Protein AF-A0A437NGW7-F1 (afdb_monomer)

pLDDT: mean 73.17, std 16.77, range [29.08, 94.94]

Foldseek 3Di:
DDPDDDPVVVCVVPPQDADDPVLLVLLCVLQPFDPVLQVVQPPVNQVVVVHDPSVVLRVLLSVLLRCLLVVVVLAQDDLQRLLVVLVVLLVVLVVVVCCLPVVCVCPPHPPLPLVVVQVVVVVVVDHGDSVVVSVVVVVVSVVVNVVSVVCNPPARDDDPVNVVVCVVCVPAPLSLLLSLLLQQVSSCSRHVDPLQWDDDPNDIDSSLSNSQSSPQVSCVVVVHDRDDSVNSNVSSVVSVVCVVVVHRSNCVSVDVDPRPVPPPPPPPPPD

Mean predicted aligned error: 14.87 Å

Radius of gyration: 26.63 Å; Cα contacts (8 Å, |Δi|>4): 218; chains: 1; bounding box: 71×59×71 Å

Structure (mmCIF, N/CA/C/O backbone):
data_AF-A0A437NGW7-F1
#
_entry.id   AF-A0A437NGW7-F1
#
loop_
_atom_site.group_PDB
_atom_site.id
_atom_site.type_symbol
_atom_site.label_atom_id
_atom_site.label_alt_id
_atom_site.label_comp_id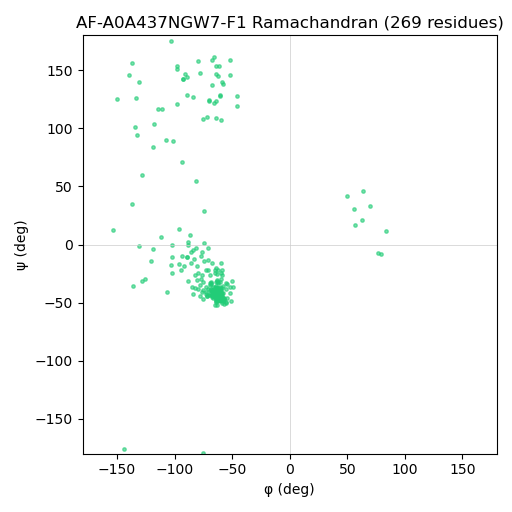
_atom_site.label_asym_id
_atom_site.label_entity_id
_atom_site.label_seq_id
_atom_site.pdbx_PDB_ins_code
_atom_site.Cartn_x
_atom_site.Cartn_y
_atom_site.Cartn_z
_atom_site.occupancy
_atom_site.B_iso_or_equiv
_atom_site.auth_seq_id
_atom_site.auth_comp_id
_atom_site.auth_asym_id
_atom_site.auth_atom_id
_atom_site.pdbx_PDB_model_num
ATOM 1 N N . MET A 1 1 ? 18.225 41.192 -3.889 1.00 33.50 1 MET A N 1
ATOM 2 C CA . MET A 1 1 ? 17.015 40.652 -4.541 1.00 33.50 1 MET A CA 1
ATOM 3 C C . MET A 1 1 ? 16.830 39.250 -4.009 1.00 33.50 1 MET A C 1
ATOM 5 O O . MET A 1 1 ? 17.591 38.366 -4.365 1.00 33.50 1 MET A O 1
ATOM 9 N N . THR A 1 2 ? 15.945 39.100 -3.032 1.00 34.78 2 THR A N 1
ATOM 10 C CA . THR A 1 2 ? 15.606 37.817 -2.421 1.00 34.78 2 THR A CA 1
ATOM 11 C C . THR A 1 2 ? 14.717 37.054 -3.393 1.00 34.78 2 THR A C 1
ATOM 13 O O . THR A 1 2 ? 13.570 37.436 -3.620 1.00 34.78 2 THR A O 1
ATOM 16 N N . GLU A 1 3 ? 15.270 36.013 -4.013 1.00 37.50 3 GLU A N 1
ATOM 17 C CA . GLU A 1 3 ? 14.487 35.024 -4.746 1.00 37.50 3 GLU A CA 1
ATOM 18 C C . GLU A 1 3 ? 13.511 34.381 -3.763 1.00 37.50 3 GLU A C 1
ATOM 20 O O . GLU A 1 3 ? 13.881 33.636 -2.856 1.00 37.50 3 GLU A O 1
ATOM 25 N N . THR A 1 4 ? 12.242 34.741 -3.911 1.00 41.12 4 THR A N 1
ATOM 26 C CA . THR A 1 4 ? 11.140 34.031 -3.285 1.00 41.12 4 THR A CA 1
ATOM 27 C C . THR A 1 4 ? 11.132 32.635 -3.889 1.00 41.12 4 THR A C 1
ATOM 29 O O . THR A 1 4 ? 10.846 32.453 -5.072 1.00 41.12 4 THR A O 1
ATOM 32 N N . ALA A 1 5 ? 11.525 31.649 -3.081 1.00 39.31 5 ALA A N 1
ATOM 33 C CA . ALA A 1 5 ? 11.404 30.243 -3.423 1.00 39.31 5 ALA A CA 1
ATOM 34 C C . ALA A 1 5 ? 10.004 29.992 -4.002 1.00 39.31 5 ALA A C 1
ATOM 36 O O . ALA A 1 5 ? 9.002 30.403 -3.414 1.00 39.31 5 ALA A O 1
ATOM 37 N N . SER A 1 6 ? 9.955 29.364 -5.181 1.00 37.22 6 SER A N 1
ATOM 38 C CA . SER A 1 6 ? 8.713 29.046 -5.885 1.00 37.22 6 SER A CA 1
ATOM 39 C C . SER A 1 6 ? 7.690 28.450 -4.905 1.00 37.22 6 SER A C 1
ATOM 41 O O . SER A 1 6 ? 7.962 27.387 -4.333 1.00 37.22 6 SER A O 1
ATOM 43 N N . PRO A 1 7 ? 6.512 29.076 -4.710 1.00 46.12 7 PRO A N 1
ATOM 44 C CA . PRO A 1 7 ? 5.496 28.579 -3.783 1.00 46.12 7 PRO A CA 1
ATOM 45 C C . PRO A 1 7 ? 5.015 27.165 -4.141 1.00 46.12 7 PRO A C 1
ATOM 47 O O . PRO A 1 7 ? 4.440 26.489 -3.297 1.00 46.12 7 PRO A O 1
ATOM 50 N N . GLY A 1 8 ? 5.285 26.681 -5.361 1.00 39.25 8 GLY A N 1
ATOM 51 C CA . GLY A 1 8 ? 4.991 25.311 -5.784 1.00 39.25 8 GLY A CA 1
ATOM 52 C C . GLY A 1 8 ? 5.959 24.249 -5.248 1.00 39.25 8 GLY A C 1
ATOM 53 O O . GLY A 1 8 ? 5.560 23.097 -5.109 1.00 39.25 8 GLY A O 1
ATOM 54 N N . LEU A 1 9 ? 7.206 24.608 -4.925 1.00 34.09 9 LEU A N 1
ATOM 55 C CA . LEU A 1 9 ? 8.207 23.663 -4.411 1.00 34.09 9 LEU A CA 1
ATOM 56 C C . LEU A 1 9 ? 8.069 23.489 -2.894 1.00 34.09 9 LEU A C 1
ATOM 58 O O . LEU A 1 9 ? 8.160 22.369 -2.408 1.00 34.09 9 LEU A O 1
ATOM 62 N N . SER A 1 10 ? 7.740 24.564 -2.163 1.00 33.94 10 SER A N 1
ATOM 63 C CA . SER A 1 10 ? 7.391 24.458 -0.739 1.00 33.94 10 SER A CA 1
ATOM 64 C C . SER A 1 10 ? 6.068 23.713 -0.536 1.00 33.94 10 SER A C 1
ATOM 66 O O . SER A 1 10 ? 6.025 22.872 0.350 1.00 33.94 10 SER A O 1
ATOM 68 N N . LYS A 1 11 ? 5.045 23.935 -1.384 1.00 35.72 11 LYS A N 1
ATOM 69 C CA . LYS A 1 11 ? 3.786 23.160 -1.358 1.00 35.72 11 LYS A CA 1
ATOM 70 C C . LYS A 1 11 ? 4.021 21.664 -1.570 1.00 35.72 11 LYS A C 1
ATOM 72 O O . LYS A 1 11 ? 3.580 20.848 -0.776 1.00 35.72 11 LYS A O 1
ATOM 77 N N . ARG A 1 12 ? 4.814 21.309 -2.589 1.00 41.31 12 ARG A N 1
ATOM 78 C CA . ARG A 1 12 ? 5.195 19.912 -2.871 1.00 41.31 12 ARG A CA 1
ATOM 79 C C . ARG A 1 12 ? 6.008 19.253 -1.756 1.00 41.31 12 ARG A C 1
ATOM 81 O O . ARG A 1 12 ? 5.996 18.036 -1.654 1.00 41.31 12 ARG A O 1
ATOM 88 N N . LEU A 1 13 ? 6.712 20.038 -0.942 1.00 40.34 13 LEU A N 1
ATOM 89 C CA . LEU A 1 13 ? 7.433 19.546 0.233 1.00 40.34 13 LEU A CA 1
ATOM 90 C C . LEU A 1 13 ? 6.567 19.534 1.509 1.00 40.34 13 LEU A C 1
ATOM 92 O O . LEU A 1 13 ? 7.001 18.968 2.508 1.00 40.34 13 LEU A O 1
ATOM 96 N N . SER A 1 14 ? 5.374 20.149 1.505 1.00 48.69 14 SER A N 1
ATOM 97 C CA . SER A 1 14 ? 4.566 20.395 2.710 1.00 48.69 14 SER A CA 1
ATOM 98 C C . SER A 1 14 ? 3.186 19.745 2.740 1.00 48.69 14 SER A C 1
ATOM 100 O O . SER A 1 14 ? 2.511 19.868 3.760 1.00 48.69 14 SER A O 1
ATOM 102 N N . ASP A 1 15 ? 2.744 19.075 1.678 1.00 57.78 15 ASP A N 1
ATOM 103 C CA . ASP A 1 15 ? 1.391 18.509 1.613 1.00 57.78 15 ASP A CA 1
ATOM 104 C C . ASP A 1 15 ? 1.301 17.159 2.353 1.00 57.78 15 ASP A C 1
ATOM 106 O O . ASP A 1 15 ? 0.887 16.152 1.796 1.00 57.78 15 ASP A O 1
ATOM 110 N N . LEU A 1 16 ? 1.701 17.144 3.630 1.00 70.31 16 LEU A N 1
ATOM 111 C CA . LEU A 1 16 ? 1.430 16.039 4.545 1.00 70.31 16 LEU A CA 1
ATOM 112 C C . LEU A 1 16 ? 0.032 16.216 5.134 1.00 70.31 16 LEU A C 1
ATOM 114 O O . LEU A 1 16 ? -0.280 17.264 5.710 1.00 70.31 16 LEU A O 1
ATOM 118 N N . PHE A 1 17 ? -0.797 15.179 5.035 1.00 84.69 17 PHE A N 1
ATOM 119 C CA . PHE A 1 17 ? -2.070 15.135 5.752 1.00 84.69 17 PHE A CA 1
ATOM 120 C C . PHE A 1 17 ? -1.850 15.273 7.267 1.00 84.69 17 PHE A C 1
ATOM 122 O O . PHE A 1 17 ? -0.943 14.650 7.820 1.00 84.69 17 PHE A O 1
ATOM 129 N N . ARG A 1 18 ? -2.705 16.057 7.937 1.00 89.12 18 ARG A N 1
ATOM 130 C CA . ARG A 1 18 ? -2.688 16.233 9.394 1.00 89.12 18 ARG A CA 1
ATOM 131 C C . ARG A 1 18 ? -4.068 16.052 9.999 1.00 89.12 18 ARG A C 1
ATOM 133 O O . ARG A 1 18 ? -5.049 16.545 9.439 1.00 89.12 18 ARG A O 1
ATOM 140 N N . TYR A 1 19 ? -4.122 15.395 11.154 1.00 89.94 19 TYR A N 1
ATOM 141 C CA . TYR A 1 19 ? -5.342 15.349 11.961 1.00 89.94 19 TYR A CA 1
ATOM 142 C C . TYR A 1 19 ? -5.519 16.667 12.721 1.00 89.94 19 TYR A C 1
ATOM 144 O O . TYR A 1 19 ? -4.545 17.299 13.128 1.00 89.94 19 TYR A O 1
ATOM 152 N N . SER A 1 20 ? -6.768 17.078 12.933 1.00 90.50 20 SER A N 1
ATOM 153 C CA . SER A 1 20 ? -7.078 18.138 13.900 1.00 90.50 20 SER A CA 1
ATOM 154 C C . SER A 1 20 ? -6.797 17.677 15.335 1.00 90.50 20 SER A C 1
ATOM 156 O O . SER A 1 20 ? -6.813 16.479 15.621 1.00 90.50 20 SER A O 1
ATOM 158 N N . ASP A 1 21 ? -6.611 18.619 16.262 1.00 89.38 21 ASP A N 1
ATOM 159 C CA . ASP A 1 21 ? -6.352 18.303 17.676 1.00 89.38 21 ASP A CA 1
ATOM 160 C C . ASP A 1 21 ? -7.471 17.450 18.304 1.00 89.38 21 ASP A C 1
ATOM 162 O O . ASP A 1 21 ? -7.215 16.549 19.108 1.00 89.38 21 ASP A O 1
ATOM 166 N N . GLU A 1 22 ? -8.723 17.685 17.900 1.00 92.38 22 GLU A N 1
ATOM 167 C CA . GLU A 1 22 ? -9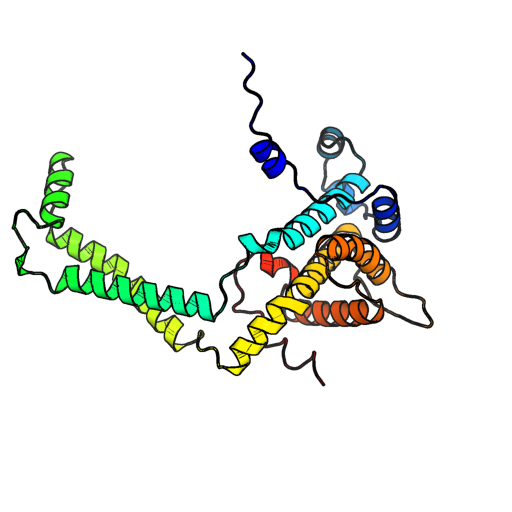.874 16.891 18.337 1.00 92.38 22 GLU A CA 1
ATOM 168 C C . GLU A 1 22 ? -9.830 15.453 17.803 1.00 92.38 22 GLU A C 1
ATOM 170 O O . GLU A 1 22 ? -10.105 14.506 18.543 1.00 92.38 22 GLU A O 1
ATOM 175 N N . GLU A 1 23 ? -9.490 15.271 16.524 1.00 92.12 23 GLU A N 1
ATOM 176 C CA . GLU A 1 23 ? -9.361 13.948 15.904 1.00 92.12 23 GLU A CA 1
ATOM 177 C C . GLU A 1 23 ? -8.189 13.179 16.514 1.00 92.12 23 GLU A C 1
ATOM 179 O O . GLU A 1 23 ? -8.355 12.020 16.897 1.00 92.12 23 GLU A O 1
ATOM 184 N N . ALA A 1 24 ? -7.044 13.841 16.691 1.00 90.62 24 ALA A N 1
ATOM 185 C CA . ALA A 1 24 ? -5.874 13.275 17.346 1.00 90.62 24 ALA A CA 1
ATOM 186 C C . ALA A 1 24 ? -6.203 12.809 18.772 1.00 90.62 24 ALA A C 1
ATOM 188 O O . ALA A 1 24 ? -5.905 11.671 19.135 1.00 90.62 24 ALA A O 1
ATOM 189 N N . SER A 1 25 ? -6.902 13.638 19.551 1.00 91.06 25 SER A N 1
ATOM 190 C CA . SER A 1 25 ? -7.318 13.290 20.914 1.00 91.06 25 SER A CA 1
ATOM 191 C C . SER A 1 25 ? -8.206 12.043 20.946 1.00 91.06 25 SER A C 1
ATOM 193 O O . SER A 1 25 ? -8.001 11.158 21.775 1.00 91.06 25 SER A O 1
ATOM 195 N N . ARG A 1 26 ? -9.171 11.925 20.023 1.00 91.75 26 ARG A N 1
ATOM 196 C CA . ARG A 1 26 ? -10.045 10.742 19.933 1.00 91.75 26 ARG A CA 1
ATOM 197 C C . ARG A 1 26 ? -9.254 9.484 19.578 1.00 91.75 26 ARG A C 1
ATOM 199 O O . ARG A 1 26 ? -9.391 8.474 20.265 1.00 91.75 26 ARG A O 1
ATOM 206 N N . ILE A 1 27 ? -8.379 9.571 18.576 1.00 91.38 27 ILE A N 1
ATOM 207 C CA . ILE A 1 27 ? -7.518 8.462 18.140 1.00 91.38 27 ILE A CA 1
ATOM 208 C C . ILE A 1 27 ? -6.638 7.955 19.291 1.00 91.38 27 ILE A C 1
ATOM 210 O O . ILE A 1 27 ? -6.487 6.748 19.473 1.00 91.38 27 ILE A O 1
ATOM 214 N N . LEU A 1 28 ? -6.071 8.858 20.091 1.00 90.62 28 LEU A N 1
ATOM 215 C CA . LEU A 1 28 ? -5.205 8.490 21.214 1.00 90.62 28 LEU A CA 1
ATOM 216 C C . LEU A 1 28 ? -5.971 7.791 22.344 1.00 90.62 28 LEU A C 1
ATOM 218 O O . LEU A 1 28 ? -5.432 6.877 22.966 1.00 90.62 28 LEU A O 1
ATOM 222 N N . LEU A 1 29 ? -7.245 8.140 22.562 1.00 90.56 29 LEU A N 1
ATOM 223 C CA . LEU A 1 29 ? -8.103 7.437 23.524 1.00 90.56 29 LEU A CA 1
ATOM 224 C C . LEU A 1 29 ? -8.359 5.979 23.120 1.00 90.56 29 LEU A C 1
ATOM 226 O O . LEU A 1 29 ? -8.491 5.117 23.989 1.00 90.56 29 LEU A O 1
ATOM 230 N N . SER A 1 30 ? -8.420 5.687 21.819 1.00 88.50 30 SER A N 1
ATOM 231 C CA . SER A 1 30 ? -8.653 4.333 21.305 1.00 88.50 30 SER A CA 1
ATOM 232 C C . SER A 1 30 ? -7.359 3.552 21.025 1.00 88.50 30 SER A C 1
ATOM 234 O O . SER A 1 30 ? -7.396 2.322 20.980 1.00 88.50 30 SER A O 1
ATOM 236 N N . CYS A 1 31 ? -6.207 4.223 20.903 1.00 88.75 31 CYS A N 1
ATOM 237 C CA . CYS A 1 31 ? -4.914 3.640 20.520 1.00 88.75 31 CYS A CA 1
ATOM 238 C C . CYS A 1 31 ? -3.780 3.994 21.498 1.00 88.75 31 CYS A C 1
ATOM 240 O O . CYS A 1 31 ? -2.766 4.581 21.123 1.00 88.75 31 CYS A O 1
ATOM 242 N N . VAL A 1 32 ? -3.942 3.612 22.766 1.00 88.00 32 VAL A N 1
ATOM 243 C CA . VAL A 1 32 ? -2.939 3.884 23.807 1.00 88.00 32 VAL A CA 1
ATOM 244 C C . VAL A 1 32 ? -1.671 3.033 23.588 1.00 88.00 32 VAL A C 1
ATOM 246 O O . VAL A 1 32 ? -1.775 1.799 23.539 1.00 88.00 32 VAL A O 1
ATOM 249 N N . PRO A 1 33 ? -0.474 3.643 23.473 1.00 85.31 33 PRO A N 1
ATOM 250 C CA . PRO A 1 33 ? 0.771 2.912 23.254 1.00 85.31 33 PRO A CA 1
ATOM 251 C C . PRO A 1 33 ? 1.162 2.049 24.463 1.00 85.31 33 PRO A C 1
ATOM 253 O O . PRO A 1 33 ? 1.091 2.481 25.611 1.00 85.31 33 PRO A O 1
ATOM 256 N N . HIS A 1 34 ? 1.616 0.819 24.208 1.00 86.88 34 HIS A N 1
ATOM 257 C CA . HIS A 1 34 ? 2.189 -0.052 25.244 1.00 86.88 34 HIS A CA 1
ATOM 258 C C . HIS A 1 34 ? 3.653 0.310 25.557 1.00 86.88 34 HIS A C 1
ATOM 260 O O . HIS A 1 34 ? 4.357 0.860 24.711 1.00 86.88 34 HIS A O 1
ATOM 266 N N . ALA A 1 35 ? 4.137 -0.072 26.746 1.00 81.19 35 ALA A N 1
ATOM 267 C CA . ALA A 1 35 ? 5.476 0.272 27.243 1.00 81.19 35 ALA A CA 1
ATOM 268 C C . ALA A 1 35 ? 6.610 -0.046 26.246 1.00 81.19 35 ALA A C 1
ATOM 270 O O . ALA A 1 35 ? 7.392 0.837 25.905 1.00 81.19 35 ALA A O 1
ATOM 271 N N . ASN A 1 36 ? 6.635 -1.254 25.671 1.00 79.50 36 ASN A N 1
ATOM 272 C CA . ASN A 1 36 ? 7.697 -1.645 24.730 1.00 79.50 36 ASN A CA 1
ATOM 273 C C . ASN A 1 36 ? 7.658 -0.867 23.401 1.00 79.50 36 ASN A C 1
ATOM 275 O O . ASN A 1 36 ? 8.603 -0.948 22.619 1.00 79.50 36 ASN A O 1
ATOM 279 N N . TRP A 1 37 ? 6.556 -0.187 23.067 1.00 78.81 37 TRP A N 1
ATOM 280 C CA . TRP A 1 37 ? 6.537 0.721 21.919 1.00 78.81 37 TRP A CA 1
ATOM 281 C C . TRP A 1 37 ? 7.242 2.028 22.257 1.00 78.81 37 TRP A C 1
ATOM 283 O O . TRP A 1 37 ? 8.024 2.502 21.443 1.00 78.81 37 TRP A O 1
ATOM 293 N N . ILE A 1 38 ? 7.021 2.550 23.464 1.00 74.75 38 ILE A N 1
ATOM 294 C CA . ILE A 1 38 ? 7.662 3.768 23.973 1.00 74.75 38 ILE A CA 1
ATOM 295 C C . ILE A 1 38 ? 9.179 3.558 24.057 1.00 74.75 38 ILE A C 1
ATOM 297 O O . ILE A 1 38 ? 9.940 4.375 23.557 1.00 74.75 38 ILE A O 1
ATOM 301 N N . GLU A 1 39 ? 9.621 2.409 24.571 1.00 71.12 39 GLU A N 1
ATOM 302 C CA . GLU A 1 39 ? 11.047 2.069 24.708 1.00 71.12 39 GLU A CA 1
ATOM 303 C C . GLU A 1 39 ? 11.803 1.939 23.372 1.00 71.12 39 GLU A C 1
ATOM 305 O O . GLU A 1 39 ? 13.027 2.037 23.341 1.00 71.12 39 GLU A O 1
ATOM 310 N N . LYS A 1 40 ? 11.102 1.720 22.248 1.00 70.12 40 LYS A N 1
ATOM 311 C CA . LYS A 1 40 ? 11.731 1.622 20.915 1.00 70.12 40 LYS A CA 1
ATOM 312 C C . LYS A 1 40 ? 12.180 2.967 20.354 1.00 70.12 40 LYS A C 1
ATOM 314 O O . LYS A 1 40 ? 12.918 2.976 19.370 1.00 70.12 40 LYS A O 1
ATOM 319 N N . TYR A 1 41 ? 11.720 4.068 20.936 1.00 67.00 41 TYR A N 1
ATOM 320 C CA . TYR A 1 41 ? 12.052 5.416 20.506 1.00 67.00 41 TYR A CA 1
ATOM 321 C C . TYR A 1 41 ? 12.781 6.106 21.665 1.00 67.00 41 TYR A C 1
ATOM 323 O O . TYR A 1 41 ? 12.132 6.455 22.649 1.00 67.00 41 TYR A O 1
ATOM 331 N N . PRO A 1 42 ? 14.119 6.259 21.590 1.00 61.38 42 PRO A N 1
ATOM 332 C CA . PRO A 1 42 ? 14.895 6.936 22.625 1.00 61.38 42 PRO A CA 1
ATOM 333 C C . PRO A 1 42 ? 14.311 8.315 22.931 1.00 61.38 42 PRO A C 1
ATOM 335 O O . PRO A 1 42 ? 13.818 8.992 22.025 1.00 61.38 42 PRO A O 1
ATOM 338 N N . THR A 1 43 ? 14.386 8.736 24.192 1.00 62.06 43 THR A N 1
ATOM 339 C CA . THR A 1 43 ? 13.874 10.030 24.674 1.00 62.06 43 THR A CA 1
ATOM 340 C C . THR A 1 43 ? 14.397 11.191 23.829 1.00 62.06 43 THR A C 1
ATOM 342 O O . THR A 1 43 ? 13.651 12.096 23.485 1.00 62.06 43 THR A O 1
ATOM 345 N N . ASP A 1 44 ? 15.644 11.085 23.390 1.00 60.66 44 ASP A N 1
ATOM 346 C CA . ASP A 1 44 ? 16.367 12.020 22.534 1.00 60.66 44 ASP A CA 1
ATOM 347 C C . ASP A 1 44 ? 15.682 12.204 21.161 1.00 60.66 44 ASP A C 1
ATOM 349 O O . ASP A 1 44 ? 15.544 13.323 20.677 1.00 60.66 44 ASP A O 1
ATOM 353 N N . VAL A 1 45 ? 15.145 11.130 20.567 1.00 61.34 45 VAL A N 1
ATOM 354 C CA . VAL A 1 45 ? 14.372 11.189 19.308 1.00 61.34 45 VAL A CA 1
ATOM 355 C C . VAL A 1 45 ? 12.993 11.814 19.539 1.00 61.34 45 VAL A C 1
ATOM 357 O O . VAL A 1 45 ? 12.478 12.542 18.691 1.00 61.34 45 VAL A O 1
ATOM 360 N N . ILE A 1 46 ? 12.380 11.536 20.690 1.00 60.06 46 ILE A N 1
ATOM 361 C CA . ILE A 1 46 ? 11.076 12.087 21.080 1.00 60.06 46 ILE A CA 1
ATOM 362 C C . ILE A 1 46 ? 11.184 13.605 21.325 1.00 60.06 46 ILE A C 1
ATOM 364 O O . ILE A 1 46 ? 10.325 14.369 20.872 1.00 60.06 46 ILE A O 1
ATOM 368 N N . GLU A 1 47 ? 12.268 14.041 21.969 1.00 62.03 47 GLU A N 1
ATOM 369 C CA . GLU A 1 47 ? 12.588 15.442 22.248 1.00 62.03 47 GLU A CA 1
ATOM 370 C C . GLU A 1 47 ? 12.971 16.218 20.979 1.00 62.03 47 GLU A C 1
ATOM 372 O O . GLU A 1 47 ? 12.439 17.307 20.759 1.00 62.03 47 GLU A O 1
ATOM 377 N N . GLU A 1 48 ? 13.795 15.653 20.085 1.00 60.03 48 GLU A N 1
ATOM 378 C CA . GLU A 1 48 ? 14.115 16.262 18.779 1.00 60.03 48 GLU A CA 1
ATOM 379 C C . GLU A 1 48 ? 12.877 16.425 17.884 1.00 60.03 48 GLU A C 1
ATOM 381 O O . GLU A 1 48 ? 12.762 17.383 17.116 1.00 60.03 48 GLU A O 1
ATOM 386 N N . MET A 1 49 ? 11.914 15.507 17.994 1.00 58.47 49 MET A N 1
ATOM 387 C CA . MET A 1 49 ? 10.636 15.595 17.285 1.00 58.47 49 MET A CA 1
ATOM 388 C C . MET A 1 49 ? 9.623 16.524 17.974 1.00 58.47 49 MET A C 1
ATOM 390 O O . MET A 1 49 ? 8.550 16.756 17.402 1.00 58.47 49 MET A O 1
ATOM 394 N N . GLY A 1 50 ? 9.975 17.086 19.139 1.00 55.62 50 GLY A N 1
ATOM 395 C CA . GLY A 1 50 ? 9.210 18.087 19.880 1.00 55.62 50 GLY A CA 1
ATOM 396 C C . GLY A 1 50 ? 7.922 17.554 20.504 1.00 55.62 50 GLY A C 1
ATOM 397 O O . GLY A 1 50 ? 6.926 18.277 20.517 1.00 55.62 50 GLY A O 1
ATOM 398 N N . GLY A 1 51 ? 7.886 16.292 20.946 1.00 61.91 51 GLY A N 1
ATOM 399 C CA . GLY A 1 51 ? 6.624 15.641 21.301 1.00 61.91 51 GLY A CA 1
ATOM 400 C C . GLY A 1 51 ? 6.665 14.676 22.479 1.00 61.91 51 GLY A C 1
ATOM 401 O O . GLY A 1 51 ? 7.670 14.502 23.151 1.00 61.91 51 GLY A O 1
ATOM 402 N N . THR A 1 52 ? 5.519 14.046 22.722 1.00 71.25 52 THR A N 1
ATOM 403 C CA . THR A 1 52 ? 5.338 12.889 23.609 1.00 71.25 52 THR A CA 1
ATOM 404 C C . THR A 1 52 ? 5.208 11.611 22.769 1.00 71.25 52 THR A C 1
ATOM 406 O O . THR A 1 52 ? 5.129 11.671 21.538 1.00 71.25 52 THR A O 1
ATOM 409 N N . ALA A 1 53 ? 5.131 10.437 23.409 1.00 71.31 53 ALA A N 1
ATOM 410 C CA . ALA A 1 53 ? 4.819 9.172 22.727 1.00 71.31 53 ALA A CA 1
ATOM 411 C C . ALA A 1 53 ? 3.556 9.271 21.838 1.00 71.31 53 ALA A C 1
ATOM 413 O O . ALA A 1 53 ? 3.494 8.668 20.767 1.00 71.31 53 ALA A O 1
ATOM 414 N N . ASP A 1 54 ? 2.592 10.104 22.228 1.00 81.00 54 ASP A N 1
ATOM 415 C CA . ASP A 1 54 ? 1.359 10.355 21.481 1.00 81.00 54 ASP A CA 1
ATOM 416 C C . ASP A 1 54 ? 1.611 11.033 20.125 1.00 81.00 54 ASP A C 1
ATOM 418 O O . ASP A 1 54 ? 0.994 10.681 19.119 1.00 81.00 54 ASP A O 1
ATOM 422 N N . VAL A 1 55 ? 2.579 11.954 20.055 1.00 81.38 55 VAL A N 1
ATOM 423 C CA . VAL A 1 55 ? 2.955 12.634 18.802 1.00 81.38 55 VAL A CA 1
ATOM 424 C C . VAL A 1 55 ? 3.516 11.637 17.792 1.00 81.38 55 VAL A C 1
ATOM 426 O O . VAL A 1 55 ? 3.233 11.733 16.597 1.00 81.38 55 VAL A O 1
ATOM 429 N N . LEU A 1 56 ? 4.275 10.643 18.259 1.00 80.25 56 LEU A N 1
ATOM 430 C CA . LEU A 1 56 ? 4.793 9.579 17.403 1.00 80.25 56 LEU A CA 1
ATOM 431 C C . LEU A 1 56 ? 3.669 8.690 16.847 1.00 80.25 56 LEU A C 1
ATOM 433 O O . LEU A 1 56 ? 3.747 8.268 15.690 1.00 80.25 56 LEU A O 1
ATOM 437 N N . VAL A 1 57 ? 2.616 8.429 17.634 1.00 86.38 57 VAL A N 1
ATOM 438 C CA . VAL A 1 57 ? 1.435 7.681 17.173 1.00 86.38 57 VAL A CA 1
ATOM 439 C C . VAL A 1 57 ? 0.747 8.460 16.058 1.00 86.38 57 VAL A C 1
ATOM 441 O O . VAL A 1 57 ? 0.549 7.919 14.970 1.00 86.38 57 VAL A O 1
ATOM 444 N N . ILE A 1 58 ? 0.445 9.738 16.293 1.00 90.06 58 ILE A N 1
ATOM 445 C CA . ILE A 1 58 ? -0.246 10.578 15.311 1.00 90.06 58 ILE A CA 1
ATOM 446 C C . ILE A 1 58 ? 0.577 10.728 14.031 1.00 90.06 58 ILE A C 1
ATOM 448 O O . ILE A 1 58 ? 0.054 10.447 12.956 1.00 90.06 58 ILE A O 1
ATOM 452 N N . ARG A 1 59 ? 1.880 11.026 14.118 1.00 85.00 59 ARG A N 1
ATOM 453 C CA . ARG A 1 59 ? 2.749 11.127 12.930 1.00 85.00 59 ARG A CA 1
ATOM 454 C C . ARG A 1 59 ? 2.824 9.828 12.132 1.00 85.00 59 ARG A C 1
ATOM 456 O O . ARG A 1 59 ? 2.854 9.860 10.902 1.00 85.00 59 ARG A O 1
ATOM 463 N N . LEU A 1 60 ? 2.855 8.673 12.804 1.00 86.00 60 LEU A N 1
ATOM 464 C CA . LEU A 1 60 ? 2.819 7.383 12.116 1.00 86.00 60 LEU A CA 1
ATOM 465 C C . LEU A 1 60 ? 1.524 7.230 11.309 1.00 86.00 60 LEU A C 1
ATOM 467 O O . LEU A 1 60 ? 1.574 6.767 10.169 1.00 86.00 60 LEU A O 1
ATOM 471 N N . LEU A 1 61 ? 0.384 7.606 11.890 1.00 90.31 61 LEU A N 1
ATOM 472 C CA . LEU A 1 61 ? -0.925 7.516 11.242 1.00 90.31 61 LEU A CA 1
ATOM 473 C C . LEU A 1 61 ? -1.083 8.542 10.117 1.00 90.31 61 LEU A C 1
ATOM 475 O O . LEU A 1 61 ? -1.622 8.197 9.069 1.00 90.31 61 LEU A O 1
ATOM 479 N N . GLU A 1 62 ? -0.568 9.758 10.290 1.00 89.19 62 GLU A N 1
ATOM 480 C CA . GLU A 1 62 ? -0.497 10.787 9.245 1.00 89.19 62 GLU A CA 1
ATOM 481 C C . GLU A 1 62 ? 0.330 10.305 8.055 1.00 89.19 62 GLU A C 1
ATOM 483 O O . GLU A 1 62 ? -0.109 10.419 6.917 1.00 89.19 62 GLU A O 1
ATOM 488 N N . HIS A 1 63 ? 1.469 9.653 8.297 1.00 83.94 63 HIS A N 1
ATOM 489 C CA . HIS A 1 63 ? 2.265 9.060 7.225 1.00 83.94 63 HIS A CA 1
ATOM 490 C C . HIS A 1 63 ? 1.513 7.946 6.467 1.00 83.94 63 HIS A C 1
ATOM 492 O O . HIS A 1 63 ? 1.701 7.775 5.262 1.00 83.94 63 HIS A O 1
ATOM 498 N N . ARG A 1 64 ? 0.646 7.173 7.141 1.00 86.75 64 ARG A N 1
ATOM 499 C CA . ARG A 1 64 ? -0.207 6.177 6.457 1.00 86.75 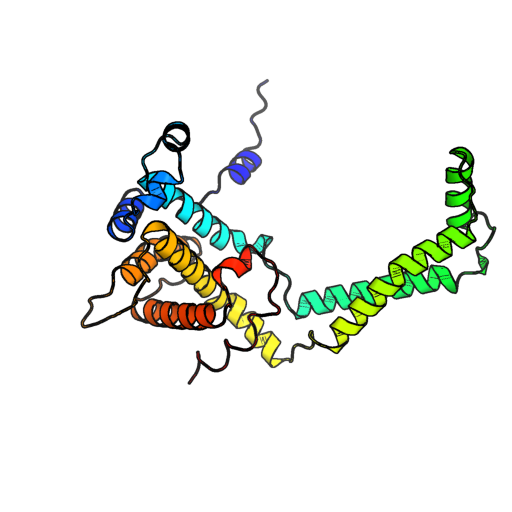64 ARG A CA 1
ATOM 500 C C . ARG A 1 64 ? -1.326 6.841 5.659 1.00 86.75 64 ARG A C 1
ATOM 502 O O . ARG A 1 64 ? -1.604 6.406 4.544 1.00 86.75 64 ARG A O 1
ATOM 509 N N . ALA A 1 65 ? -1.940 7.884 6.215 1.00 88.00 65 ALA A N 1
ATOM 510 C CA . ALA A 1 65 ? -2.955 8.682 5.538 1.00 88.00 65 ALA A CA 1
ATOM 511 C C . ALA A 1 65 ? -2.393 9.332 4.270 1.00 88.00 65 ALA A C 1
ATOM 513 O O . ALA A 1 65 ? -2.984 9.209 3.201 1.00 88.00 65 ALA A O 1
ATOM 514 N N . ASP A 1 66 ? -1.212 9.936 4.376 1.00 84.25 66 ASP A N 1
ATOM 515 C CA . ASP A 1 66 ? -0.490 10.538 3.262 1.00 84.25 66 ASP A CA 1
ATOM 516 C C . ASP A 1 66 ? -0.235 9.524 2.143 1.00 84.25 66 ASP A C 1
ATOM 518 O O . ASP A 1 66 ? -0.580 9.758 0.987 1.00 84.25 66 ASP A O 1
ATOM 522 N N . ARG A 1 67 ? 0.248 8.327 2.495 1.00 78.81 67 ARG A N 1
ATOM 523 C CA . ARG A 1 67 ? 0.452 7.252 1.518 1.00 78.81 67 ARG A CA 1
ATOM 524 C C . ARG A 1 67 ? -0.837 6.837 0.817 1.00 78.81 67 ARG A C 1
ATOM 526 O O . ARG A 1 67 ? -0.804 6.548 -0.372 1.00 78.81 67 ARG A O 1
ATOM 533 N N . PHE A 1 68 ? -1.955 6.773 1.536 1.00 83.00 68 PHE A N 1
ATOM 534 C CA . PHE A 1 68 ? -3.251 6.454 0.942 1.00 83.00 68 PHE A CA 1
ATOM 535 C C . PHE A 1 68 ? -3.720 7.553 -0.022 1.00 83.00 68 PHE A C 1
ATOM 537 O O . PHE A 1 68 ? -4.173 7.240 -1.125 1.00 83.00 68 PHE A O 1
ATOM 544 N N . LEU A 1 69 ? -3.577 8.823 0.365 1.00 81.62 69 LEU A N 1
ATOM 545 C CA . LEU A 1 69 ? -3.981 9.978 -0.441 1.00 81.62 69 LEU A CA 1
ATOM 546 C C . LEU A 1 69 ? -3.108 10.141 -1.693 1.00 81.62 69 LEU A C 1
ATOM 548 O O . LEU A 1 69 ? -3.627 10.406 -2.773 1.00 81.62 69 LEU A O 1
ATOM 552 N N . ASN A 1 70 ? -1.807 9.885 -1.564 1.00 75.62 70 ASN A N 1
ATOM 553 C CA . ASN A 1 70 ? -0.818 9.999 -2.636 1.00 75.62 70 ASN A CA 1
ATOM 554 C C . ASN A 1 70 ? -0.539 8.658 -3.338 1.00 75.62 70 ASN A C 1
ATOM 556 O O . ASN A 1 70 ? 0.417 8.526 -4.105 1.00 75.62 70 ASN A O 1
ATOM 560 N N . ALA A 1 71 ? -1.380 7.642 -3.107 1.00 67.38 71 ALA A N 1
ATOM 561 C CA . ALA A 1 71 ? -1.157 6.293 -3.619 1.00 67.38 71 ALA A CA 1
ATOM 562 C C . ALA A 1 71 ? -1.065 6.243 -5.151 1.00 67.38 71 ALA A C 1
ATOM 564 O O . ALA A 1 71 ? -0.491 5.293 -5.665 1.00 67.38 71 ALA A O 1
ATOM 565 N N . GLU A 1 72 ? -1.612 7.229 -5.881 1.00 59.97 72 GLU A N 1
ATOM 566 C CA . GLU A 1 72 ? -1.612 7.292 -7.354 1.00 59.97 72 GLU A CA 1
ATOM 567 C C . GLU A 1 72 ? -0.232 7.206 -7.993 1.00 59.97 72 GLU A C 1
ATOM 569 O O . GLU A 1 72 ? -0.083 6.508 -8.995 1.00 59.97 72 GLU A O 1
ATOM 574 N N . GLU A 1 73 ? 0.779 7.824 -7.389 1.00 55.12 73 GLU A N 1
ATOM 575 C CA . GLU A 1 73 ? 2.140 7.838 -7.935 1.00 55.12 73 GLU A CA 1
ATOM 576 C C . GLU A 1 73 ? 2.915 6.544 -7.644 1.00 55.12 73 GLU A C 1
ATOM 578 O O . GLU A 1 73 ? 3.892 6.229 -8.319 1.00 55.12 73 GLU A O 1
ATOM 583 N N . THR A 1 74 ? 2.466 5.763 -6.659 1.00 52.88 74 THR A N 1
ATOM 584 C CA . THR A 1 74 ? 3.137 4.542 -6.179 1.00 52.88 74 THR A CA 1
ATOM 585 C C . THR A 1 74 ? 2.351 3.268 -6.495 1.00 52.88 74 THR A C 1
ATOM 587 O O . THR A 1 74 ? 2.748 2.177 -6.073 1.00 52.88 74 THR A O 1
ATOM 590 N N . ARG A 1 75 ? 1.249 3.370 -7.261 1.00 57.81 75 ARG A N 1
ATOM 591 C CA . ARG A 1 75 ? 0.440 2.203 -7.644 1.00 57.81 75 ARG A CA 1
ATOM 592 C C . ARG A 1 75 ? 1.280 1.267 -8.515 1.00 57.81 75 ARG A C 1
ATOM 594 O O . ARG A 1 75 ? 1.750 1.682 -9.574 1.00 57.81 75 ARG A O 1
ATOM 601 N N . PRO A 1 76 ? 1.435 -0.010 -8.135 1.00 54.75 76 PRO A N 1
ATOM 602 C CA . PRO A 1 76 ? 2.051 -0.972 -9.026 1.00 54.75 76 PRO A CA 1
ATOM 603 C C . PRO A 1 76 ? 1.176 -1.158 -10.277 1.00 54.75 76 PRO A C 1
ATOM 605 O O . PRO A 1 76 ? -0.061 -1.090 -10.192 1.00 54.75 76 PRO A O 1
ATOM 608 N N . PRO A 1 77 ? 1.798 -1.412 -11.440 1.00 61.03 77 PRO A N 1
ATOM 609 C CA . PRO A 1 77 ? 1.077 -1.550 -12.696 1.00 61.03 77 PRO A CA 1
ATOM 610 C C . PRO A 1 77 ? 0.049 -2.686 -12.619 1.00 61.03 77 PRO A C 1
ATOM 612 O O . PRO A 1 77 ? 0.310 -3.744 -12.041 1.00 61.03 77 PRO A O 1
ATOM 615 N N . THR A 1 78 ? -1.131 -2.473 -13.202 1.00 65.94 78 THR A N 1
ATOM 616 C CA . THR A 1 78 ? -2.180 -3.491 -13.401 1.00 65.94 78 THR A CA 1
ATOM 617 C C . THR A 1 78 ? -1.630 -4.741 -14.084 1.00 65.94 78 THR A C 1
ATOM 619 O O . THR A 1 78 ? -0.635 -4.658 -14.799 1.00 65.94 78 THR A O 1
ATOM 622 N N . LYS A 1 79 ? -2.288 -5.908 -13.965 1.00 67.25 79 LYS A N 1
ATOM 623 C CA . LYS A 1 79 ? -1.901 -7.079 -14.784 1.00 67.25 79 LYS A CA 1
ATOM 624 C C . LYS A 1 79 ? -1.927 -6.734 -16.281 1.00 67.25 79 LYS A C 1
ATOM 626 O O . LYS A 1 79 ? -1.091 -7.209 -17.044 1.00 67.25 79 LYS A O 1
ATOM 631 N N . VAL A 1 80 ? -2.845 -5.861 -16.698 1.00 67.69 80 VAL A N 1
ATOM 632 C CA . VAL A 1 80 ? -2.935 -5.338 -18.070 1.00 67.69 80 VAL A CA 1
ATOM 633 C C . VAL A 1 80 ? -1.705 -4.503 -18.444 1.00 67.69 80 VAL A C 1
ATOM 635 O O . VAL A 1 80 ? -1.109 -4.726 -19.496 1.00 67.69 80 VAL A O 1
ATOM 638 N N . GLU A 1 81 ? -1.299 -3.565 -17.593 1.00 72.56 81 GLU A N 1
ATOM 639 C CA . GLU A 1 81 ? -0.118 -2.719 -17.792 1.00 72.56 81 GLU A CA 1
ATOM 640 C C . GLU A 1 81 ? 1.160 -3.547 -17.727 1.00 72.56 81 GLU A C 1
ATOM 642 O O . GLU A 1 81 ? 1.990 -3.430 -18.619 1.00 72.56 81 GLU A O 1
ATOM 647 N N . GLN A 1 82 ? 1.285 -4.460 -16.762 1.00 72.88 82 GLN A N 1
ATOM 648 C CA . GLN A 1 82 ? 2.370 -5.437 -16.691 1.00 72.88 82 GLN A CA 1
ATOM 649 C C . GLN A 1 82 ? 2.463 -6.242 -17.988 1.00 72.88 82 GLN A C 1
ATOM 651 O O . GLN A 1 82 ? 3.549 -6.367 -18.547 1.00 72.88 82 GLN A O 1
ATOM 656 N N . ARG A 1 83 ? 1.336 -6.728 -18.531 1.00 77.62 83 ARG A N 1
ATOM 657 C CA . ARG A 1 83 ? 1.315 -7.407 -19.835 1.00 77.62 83 ARG A CA 1
ATOM 658 C C . ARG A 1 83 ? 1.797 -6.488 -20.947 1.00 77.62 83 ARG A C 1
ATOM 660 O O . ARG A 1 83 ? 2.620 -6.912 -21.748 1.00 77.62 83 ARG A O 1
ATOM 667 N N . LYS A 1 84 ? 1.296 -5.252 -21.002 1.00 79.62 84 LYS A N 1
ATOM 668 C CA . LYS A 1 84 ? 1.677 -4.260 -22.014 1.00 79.62 84 LYS A CA 1
ATOM 669 C C . LYS A 1 84 ? 3.178 -3.961 -21.953 1.00 79.62 84 LYS A C 1
ATOM 671 O O . LYS A 1 84 ? 3.828 -3.945 -22.994 1.00 79.62 84 LYS A O 1
ATOM 676 N N . TYR A 1 85 ? 3.734 -3.793 -20.755 1.00 81.94 85 TYR A N 1
ATOM 677 C CA . TYR A 1 85 ? 5.166 -3.594 -20.540 1.00 81.94 85 TYR A CA 1
ATOM 678 C C . TYR A 1 85 ? 5.975 -4.822 -20.949 1.00 81.94 85 TYR A C 1
ATOM 680 O O . TYR A 1 85 ? 6.952 -4.683 -21.676 1.00 81.94 85 TYR A O 1
ATOM 688 N N . LEU A 1 86 ? 5.547 -6.026 -20.566 1.00 83.62 86 LEU A N 1
ATOM 689 C CA . LEU A 1 86 ? 6.201 -7.272 -20.971 1.00 83.62 86 LEU A CA 1
ATOM 690 C C . LEU A 1 86 ? 6.137 -7.489 -22.494 1.00 83.62 86 LEU A C 1
ATOM 692 O O . LEU A 1 86 ? 7.119 -7.914 -23.089 1.00 83.62 86 LEU A O 1
ATOM 696 N N . GLN A 1 87 ? 5.023 -7.156 -23.149 1.00 85.56 87 GLN A N 1
ATOM 697 C CA . GLN A 1 87 ? 4.895 -7.211 -24.611 1.00 85.56 87 GLN A CA 1
ATOM 698 C C . GLN A 1 87 ? 5.813 -6.199 -25.304 1.00 85.56 87 GLN A C 1
ATOM 700 O O . GLN A 1 87 ? 6.456 -6.540 -26.295 1.00 85.56 87 GLN A O 1
ATOM 705 N N . ALA A 1 88 ? 5.905 -4.973 -24.781 1.00 87.69 88 ALA A N 1
ATOM 706 C CA . ALA A 1 88 ? 6.835 -3.969 -25.288 1.00 87.69 88 ALA A CA 1
ATOM 707 C C . ALA A 1 88 ? 8.293 -4.418 -25.104 1.00 87.69 88 ALA A C 1
ATOM 709 O O . ALA A 1 88 ? 9.090 -4.305 -26.032 1.00 87.69 88 ALA A O 1
ATOM 710 N N . LEU A 1 89 ? 8.629 -4.990 -23.944 1.00 86.44 89 LEU A N 1
ATOM 711 C CA . LEU A 1 89 ? 9.949 -5.559 -23.679 1.00 86.44 89 LEU A CA 1
ATOM 712 C C . LEU A 1 89 ? 10.285 -6.690 -24.656 1.00 86.44 89 LEU A C 1
ATOM 714 O O . LEU A 1 89 ? 11.353 -6.643 -25.253 1.00 86.44 89 LEU A O 1
ATOM 718 N N . ASP A 1 90 ? 9.390 -7.659 -24.881 1.00 88.88 90 ASP A N 1
ATOM 719 C CA . ASP A 1 90 ? 9.628 -8.739 -25.856 1.00 88.88 90 ASP A CA 1
ATOM 720 C C . ASP A 1 90 ? 9.815 -8.185 -27.276 1.00 88.88 90 ASP A C 1
ATOM 722 O O . ASP A 1 90 ? 10.721 -8.618 -27.985 1.00 88.88 90 ASP A O 1
ATOM 726 N N . TYR A 1 91 ? 9.022 -7.184 -27.678 1.00 89.88 91 TYR A N 1
ATOM 727 C CA . TYR A 1 91 ? 9.159 -6.517 -28.976 1.00 89.88 91 TYR A CA 1
ATOM 728 C C . TYR A 1 91 ? 10.511 -5.805 -29.135 1.00 89.88 91 TYR A C 1
ATOM 730 O O . TYR A 1 91 ? 11.195 -5.987 -30.146 1.00 89.88 91 TYR A O 1
ATOM 738 N N . HIS A 1 92 ? 10.925 -5.017 -28.140 1.00 88.06 92 HIS A N 1
ATOM 739 C CA . HIS A 1 92 ? 12.201 -4.302 -28.165 1.00 88.06 92 HIS A CA 1
ATOM 740 C C . HIS A 1 92 ? 13.391 -5.259 -28.109 1.00 88.06 92 HIS A C 1
ATOM 742 O O . HIS A 1 92 ? 14.340 -5.090 -28.873 1.00 88.06 92 HIS A O 1
ATOM 748 N N . ILE A 1 93 ? 13.317 -6.291 -27.266 1.00 88.75 93 ILE A N 1
ATOM 749 C CA . ILE A 1 93 ? 14.337 -7.335 -27.178 1.00 88.75 93 ILE A CA 1
ATOM 750 C C . ILE A 1 93 ? 14.449 -8.081 -28.511 1.00 88.75 93 ILE A C 1
ATOM 752 O O . ILE A 1 93 ? 15.553 -8.204 -29.026 1.00 88.75 93 ILE A O 1
ATOM 756 N N . ASN A 1 94 ? 13.337 -8.502 -29.125 1.00 87.38 94 ASN A N 1
ATOM 757 C CA . ASN A 1 94 ? 13.357 -9.126 -30.453 1.00 87.38 94 ASN A CA 1
ATOM 758 C C . ASN A 1 94 ? 13.991 -8.216 -31.507 1.00 87.38 94 ASN A C 1
ATOM 760 O O . ASN A 1 94 ? 14.825 -8.675 -32.283 1.00 87.38 94 ASN A O 1
ATOM 764 N N . SER A 1 95 ? 13.605 -6.939 -31.531 1.00 85.44 95 SER A N 1
ATOM 765 C CA . SER A 1 95 ? 14.139 -5.964 -32.488 1.00 85.44 95 SER A CA 1
ATOM 766 C C . SER A 1 95 ? 15.651 -5.800 -32.320 1.00 85.44 95 SER A C 1
ATOM 768 O O . SER A 1 95 ? 16.395 -5.786 -33.300 1.00 85.44 95 SER A O 1
ATOM 770 N N . LEU A 1 96 ? 16.119 -5.737 -31.070 1.00 84.19 96 LEU A N 1
ATOM 771 C CA . LEU A 1 96 ? 17.535 -5.643 -30.744 1.00 84.19 96 LEU A CA 1
ATOM 772 C C . LEU A 1 96 ? 18.276 -6.933 -31.110 1.00 84.19 96 LEU A C 1
ATOM 774 O O . LEU A 1 96 ? 19.301 -6.862 -31.772 1.00 84.19 96 LEU A O 1
ATOM 778 N N . THR A 1 97 ? 17.746 -8.112 -30.783 1.00 85.19 97 THR A N 1
ATOM 779 C CA . THR A 1 97 ? 18.330 -9.396 -31.200 1.00 85.19 97 THR A CA 1
ATOM 780 C C . THR A 1 97 ? 18.419 -9.505 -32.721 1.00 85.19 97 THR A C 1
ATOM 782 O O . THR A 1 97 ? 19.447 -9.944 -33.225 1.00 85.19 97 THR A O 1
ATOM 785 N N . GLN A 1 98 ? 17.399 -9.077 -33.471 1.00 82.75 98 GLN A N 1
ATOM 786 C CA . GLN A 1 98 ? 17.426 -9.049 -34.939 1.00 82.75 98 GLN A CA 1
ATOM 787 C C . GLN A 1 98 ? 18.487 -8.093 -35.483 1.00 82.75 98 GLN A C 1
ATOM 789 O O . GLN A 1 98 ? 19.221 -8.462 -36.395 1.00 82.75 98 GLN A O 1
ATOM 794 N N . LEU A 1 99 ? 18.630 -6.901 -34.902 1.00 77.44 99 LEU A N 1
ATOM 795 C CA . LEU A 1 99 ? 19.716 -5.986 -35.252 1.00 77.44 99 LEU A CA 1
ATOM 796 C C . LEU A 1 99 ? 21.088 -6.615 -34.957 1.00 77.44 99 LEU A C 1
ATOM 798 O O . LEU A 1 99 ? 21.993 -6.565 -35.781 1.00 77.44 99 LEU A O 1
ATOM 802 N N . LEU A 1 100 ? 21.208 -7.293 -33.817 1.00 76.12 100 LEU A N 1
ATOM 803 C CA . LEU A 1 100 ? 22.422 -7.965 -33.368 1.00 76.12 100 LEU A CA 1
ATOM 804 C C . LEU A 1 100 ? 22.701 -9.297 -34.063 1.00 76.12 100 LEU A C 1
ATOM 806 O O . LEU A 1 100 ? 23.773 -9.837 -33.860 1.00 76.12 100 LEU A O 1
ATOM 810 N N . THR A 1 101 ? 21.809 -9.888 -34.852 1.00 76.31 101 THR A N 1
ATOM 811 C CA . THR A 1 101 ? 22.038 -11.216 -35.476 1.00 76.31 101 THR A CA 1
ATOM 812 C C . THR A 1 101 ? 21.802 -11.214 -36.980 1.00 76.31 101 THR A C 1
ATOM 814 O O . THR A 1 101 ? 22.492 -11.924 -37.701 1.00 76.31 101 THR A O 1
ATOM 817 N N . GLY A 1 102 ? 20.879 -10.382 -37.461 1.00 65.06 102 GLY A N 1
ATOM 818 C CA . GLY A 1 102 ? 20.438 -10.330 -38.853 1.00 65.06 102 GLY A CA 1
ATOM 819 C C . GLY A 1 102 ? 20.996 -9.164 -39.672 1.00 65.06 102 GLY A C 1
ATOM 820 O O . GLY A 1 102 ? 20.979 -9.233 -40.898 1.00 65.06 102 GLY A O 1
ATOM 821 N N . VAL A 1 103 ? 21.520 -8.104 -39.047 1.00 64.38 103 VAL A N 1
ATOM 822 C CA . VAL A 1 103 ? 22.094 -6.948 -39.763 1.00 64.38 103 VAL A CA 1
ATOM 823 C C . VAL A 1 103 ? 23.599 -7.147 -39.935 1.00 64.38 103 VAL A C 1
ATOM 825 O O . VAL A 1 103 ? 24.410 -6.493 -39.296 1.00 64.38 103 VAL A O 1
ATOM 828 N N . THR A 1 104 ? 23.985 -8.084 -40.800 1.00 67.81 104 THR A N 1
ATOM 829 C CA . THR A 1 104 ? 25.402 -8.365 -41.103 1.00 67.81 104 THR A CA 1
ATOM 830 C C . THR A 1 104 ? 25.978 -7.458 -42.191 1.00 67.81 104 THR A C 1
ATOM 832 O O . THR A 1 104 ? 27.188 -7.322 -42.324 1.00 67.81 104 THR A O 1
ATOM 835 N N . HIS A 1 105 ? 25.127 -6.778 -42.966 1.00 69.12 105 HIS A N 1
ATOM 836 C CA . HIS A 1 105 ? 25.559 -5.892 -44.054 1.00 69.12 105 HIS A CA 1
ATOM 837 C C . HIS A 1 105 ? 26.216 -4.586 -43.572 1.00 69.12 105 HIS A C 1
ATOM 839 O O . HIS A 1 105 ? 26.814 -3.873 -44.375 1.00 69.12 105 HIS A O 1
ATOM 845 N N . MET A 1 106 ? 26.096 -4.256 -42.281 1.00 68.25 106 MET A N 1
ATOM 846 C CA . MET A 1 106 ? 26.786 -3.118 -41.666 1.00 68.25 106 MET A CA 1
ATOM 847 C C . MET A 1 106 ? 28.124 -3.518 -41.034 1.00 68.25 106 MET A C 1
ATOM 849 O O . MET A 1 106 ? 28.891 -2.622 -40.675 1.00 68.25 106 MET A O 1
ATOM 853 N N . ASP A 1 107 ? 28.425 -4.814 -40.913 1.00 70.75 107 ASP A N 1
ATOM 854 C CA . ASP A 1 107 ? 29.611 -5.311 -40.211 1.00 70.75 107 ASP A CA 1
ATOM 855 C C . ASP A 1 107 ? 30.894 -4.775 -40.874 1.00 70.75 107 ASP A C 1
ATOM 857 O O . ASP A 1 107 ? 31.081 -4.836 -42.091 1.00 70.75 107 ASP A O 1
ATOM 861 N N . GLY A 1 108 ? 31.779 -4.175 -40.073 1.00 68.56 108 GLY A N 1
ATOM 862 C CA . GLY A 1 108 ? 33.023 -3.563 -40.549 1.00 68.56 108 GLY A CA 1
ATOM 863 C C . GLY A 1 108 ? 32.869 -2.197 -41.235 1.00 68.56 108 GLY A C 1
ATOM 864 O O . GLY A 1 108 ? 33.886 -1.535 -41.488 1.00 68.56 108 GLY A O 1
ATOM 865 N N . SER A 1 109 ? 31.643 -1.724 -41.480 1.00 76.44 109 SER A N 1
ATOM 866 C CA . SER A 1 109 ? 31.369 -0.418 -42.096 1.00 76.44 109 SER A CA 1
ATOM 867 C C . SER A 1 109 ? 31.591 0.759 -41.126 1.00 76.44 109 SER A C 1
ATOM 869 O O . SER A 1 109 ? 32.008 0.589 -39.978 1.00 76.44 109 SER A O 1
ATOM 871 N N . THR A 1 110 ? 31.360 1.993 -41.583 1.00 74.81 110 THR A N 1
ATOM 872 C CA . THR A 1 110 ? 31.325 3.184 -40.710 1.00 74.81 110 THR A CA 1
ATOM 873 C C . THR A 1 110 ? 30.098 3.217 -39.803 1.00 74.81 110 THR A C 1
ATOM 875 O O . THR A 1 110 ? 30.143 3.884 -38.773 1.00 74.81 110 THR A O 1
ATOM 878 N N . ALA A 1 111 ? 29.035 2.498 -40.166 1.00 72.81 111 ALA A N 1
ATOM 879 C CA . ALA A 1 111 ? 27.801 2.398 -39.397 1.00 72.81 111 ALA A CA 1
ATOM 880 C C . ALA A 1 111 ? 27.832 1.267 -38.353 1.00 72.81 111 ALA A C 1
ATOM 882 O O . ALA A 1 111 ? 26.855 1.095 -37.635 1.00 72.81 111 ALA A O 1
ATOM 883 N N . ASP A 1 112 ? 28.932 0.509 -38.257 1.00 77.25 112 ASP A N 1
ATOM 884 C CA . ASP A 1 112 ? 29.090 -0.590 -37.301 1.00 77.25 112 ASP A CA 1
ATOM 885 C C . ASP A 1 112 ? 29.264 -0.061 -35.856 1.00 77.25 112 ASP A C 1
ATOM 887 O O . ASP A 1 112 ? 30.323 0.495 -35.519 1.00 77.25 112 ASP A O 1
ATOM 891 N N . PRO A 1 113 ? 28.269 -0.247 -34.967 1.00 73.50 113 PRO A N 1
ATOM 892 C CA . PRO A 1 113 ? 28.351 0.229 -33.590 1.00 73.50 113 PRO A CA 1
ATOM 893 C C . PRO A 1 113 ? 29.392 -0.543 -32.757 1.00 73.50 113 PRO A C 1
ATOM 895 O O . PRO A 1 113 ? 29.972 0.017 -31.822 1.00 73.50 113 PRO A O 1
ATOM 898 N N . PHE A 1 114 ? 29.703 -1.796 -33.107 1.00 78.25 114 PHE A N 1
ATOM 899 C CA . PHE A 1 114 ? 30.688 -2.624 -32.401 1.00 78.25 114 PHE A CA 1
ATOM 900 C C . PHE A 1 114 ? 32.115 -2.237 -32.760 1.00 78.25 114 PHE A C 1
ATOM 902 O O . PHE A 1 114 ? 33.005 -2.299 -31.912 1.00 78.25 114 PHE A O 1
ATOM 909 N N . LYS A 1 115 ? 32.334 -1.734 -33.978 1.00 76.56 115 LYS A N 1
ATOM 910 C CA . LYS A 1 115 ? 33.612 -1.136 -34.383 1.00 76.56 115 LYS A CA 1
ATOM 911 C C . LYS A 1 115 ? 33.930 0.131 -33.590 1.00 76.56 115 LYS A C 1
ATOM 913 O O . LYS A 1 115 ? 35.089 0.355 -33.236 1.00 76.56 115 LYS A O 1
ATOM 918 N N . PHE A 1 116 ? 32.925 0.959 -33.293 1.00 75.94 116 PHE A N 1
ATOM 919 C CA . PHE A 1 116 ? 33.098 2.121 -32.417 1.00 75.94 116 PHE A CA 1
ATOM 920 C C . PHE A 1 116 ? 33.468 1.695 -30.990 1.00 75.94 116 PHE A C 1
ATOM 922 O O . PHE A 1 116 ? 34.464 2.180 -30.450 1.00 75.94 116 PHE A O 1
ATOM 929 N N . LEU A 1 117 ? 32.721 0.747 -30.413 1.00 75.19 117 LEU A N 1
ATOM 930 C CA . LEU A 1 117 ? 32.984 0.214 -29.072 1.00 75.19 117 LEU A CA 1
ATOM 931 C C . LEU A 1 117 ? 34.378 -0.414 -28.966 1.00 75.19 117 LEU A C 1
ATOM 933 O O . LEU A 1 117 ? 35.114 -0.121 -28.023 1.00 75.19 117 LEU A O 1
ATOM 937 N N . ALA A 1 118 ? 34.779 -1.197 -29.970 1.00 77.56 118 ALA A N 1
ATOM 938 C CA . ALA A 1 118 ? 36.098 -1.811 -30.008 1.00 77.56 118 ALA A CA 1
ATOM 939 C C . ALA A 1 118 ? 37.220 -0.761 -30.077 1.00 77.56 118 ALA A C 1
ATOM 941 O O . ALA A 1 118 ? 38.206 -0.854 -29.352 1.00 77.56 118 ALA A O 1
ATOM 942 N N . ARG A 1 119 ? 37.052 0.301 -30.880 1.00 78.50 119 ARG A N 1
ATOM 943 C CA . ARG A 1 119 ? 38.015 1.416 -30.951 1.00 78.50 119 ARG A CA 1
ATOM 944 C C . ARG A 1 119 ? 38.111 2.203 -29.646 1.00 78.50 119 ARG A C 1
ATOM 946 O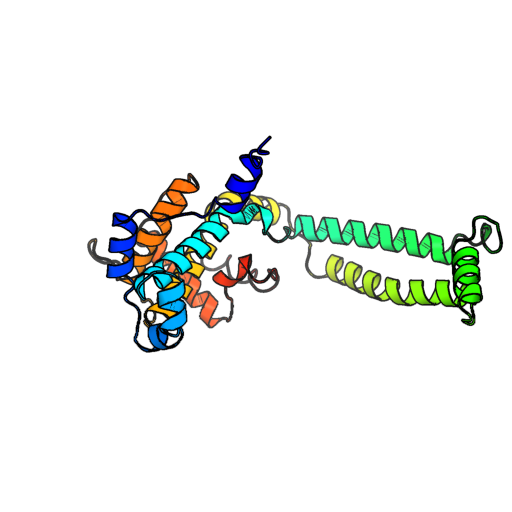 O . ARG A 1 119 ? 39.209 2.600 -29.266 1.00 78.50 119 ARG A O 1
ATOM 953 N N . ALA A 1 120 ? 36.987 2.456 -28.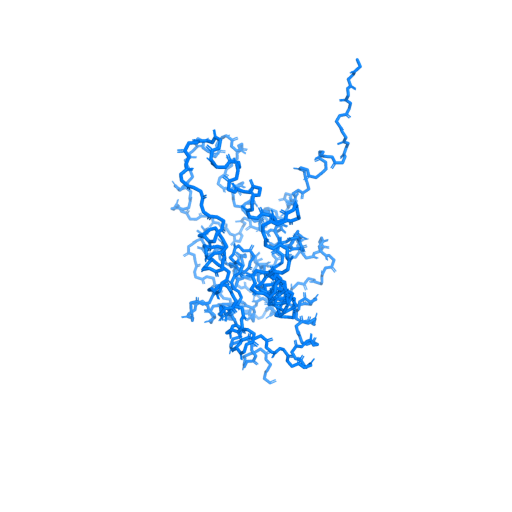977 1.00 79.88 120 ALA A N 1
ATOM 954 C CA . ALA A 1 120 ? 36.966 3.166 -27.700 1.00 79.88 120 ALA A CA 1
ATOM 955 C C . ALA A 1 120 ? 37.702 2.381 -26.600 1.00 79.88 120 ALA A C 1
ATOM 957 O O . ALA A 1 120 ? 38.466 2.967 -25.839 1.00 79.88 120 ALA A O 1
ATOM 958 N N . ARG A 1 121 ? 37.528 1.055 -26.565 1.00 77.19 121 ARG A N 1
ATOM 959 C CA . ARG A 1 121 ? 38.172 0.146 -25.602 1.00 77.19 121 ARG A CA 1
ATOM 960 C C . ARG A 1 121 ? 39.649 -0.100 -25.906 1.00 77.19 121 ARG A C 1
ATOM 962 O O . ARG A 1 121 ? 40.469 -0.036 -24.996 1.00 77.19 121 ARG A O 1
ATOM 969 N N . ALA A 1 122 ? 40.009 -0.229 -27.183 1.00 79.31 122 ALA A N 1
ATOM 970 C CA . ALA A 1 122 ? 41.408 -0.297 -27.605 1.00 79.31 122 ALA A CA 1
ATOM 971 C C . ALA A 1 122 ? 42.198 0.960 -27.190 1.00 79.31 122 ALA A C 1
ATOM 973 O O . ALA A 1 122 ? 43.343 0.860 -26.762 1.00 79.31 122 ALA A O 1
ATOM 974 N N . ARG A 1 123 ? 41.579 2.153 -27.242 1.00 81.69 123 ARG A N 1
ATOM 975 C CA . ARG A 1 123 ? 42.185 3.396 -26.718 1.00 81.69 123 ARG A CA 1
ATOM 976 C C . ARG A 1 123 ? 42.402 3.378 -25.202 1.00 81.69 123 ARG A C 1
ATOM 978 O O . ARG A 1 123 ? 43.260 4.109 -24.724 1.00 81.69 123 ARG A O 1
ATOM 985 N N . ALA A 1 124 ? 41.640 2.572 -24.467 1.00 79.81 124 ALA A N 1
ATOM 986 C CA . ALA A 1 124 ? 41.790 2.370 -23.029 1.00 79.81 124 ALA A CA 1
ATOM 987 C C . ALA A 1 124 ? 42.774 1.232 -22.674 1.00 79.81 124 ALA A C 1
ATOM 989 O O . ALA A 1 124 ? 42.973 0.960 -21.495 1.00 79.81 124 ALA A O 1
ATOM 990 N N . GLY A 1 125 ? 43.403 0.587 -23.668 1.00 77.88 125 GLY A N 1
ATOM 991 C CA . GLY A 1 125 ? 44.379 -0.490 -23.462 1.00 77.88 125 GLY A CA 1
ATOM 992 C C . GLY A 1 125 ? 43.774 -1.884 -23.267 1.00 77.88 125 GLY A C 1
ATOM 993 O O . GLY A 1 125 ? 44.492 -2.800 -22.880 1.00 77.88 125 GLY A O 1
ATOM 994 N N . GLU A 1 126 ? 42.476 -2.059 -23.527 1.00 78.62 126 GLU A N 1
ATOM 995 C CA . GLU A 1 126 ? 41.794 -3.354 -23.425 1.00 78.62 126 GLU A CA 1
ATOM 996 C C . GLU A 1 126 ? 41.793 -4.091 -24.776 1.00 78.62 126 GLU A C 1
ATOM 998 O O . GLU A 1 126 ? 41.607 -3.471 -25.830 1.00 78.62 126 GLU A O 1
ATOM 1003 N N . GLU A 1 127 ? 41.955 -5.422 -24.757 1.00 66.94 127 GLU A N 1
ATOM 1004 C CA . GLU A 1 127 ? 41.720 -6.249 -25.946 1.00 66.94 127 GLU A CA 1
ATOM 1005 C C . GLU A 1 127 ? 40.259 -6.105 -26.387 1.00 66.94 127 GLU A C 1
ATOM 1007 O O . GLU A 1 127 ? 39.320 -6.201 -25.593 1.00 66.94 127 GLU A O 1
ATOM 1012 N N . ALA A 1 128 ? 40.059 -5.800 -27.668 1.00 62.91 128 ALA A N 1
ATOM 1013 C CA . ALA A 1 128 ? 38.768 -5.362 -28.162 1.00 62.91 128 ALA A CA 1
ATOM 1014 C C . ALA A 1 128 ? 38.390 -6.083 -29.456 1.00 62.91 128 ALA A C 1
ATOM 1016 O O . ALA A 1 128 ? 38.825 -5.713 -30.546 1.00 62.91 128 ALA A O 1
ATOM 1017 N N . ASN A 1 129 ? 37.517 -7.081 -29.331 1.00 73.25 129 ASN A N 1
ATOM 1018 C CA . ASN A 1 129 ? 36.924 -7.791 -30.455 1.00 73.25 129 ASN A CA 1
ATOM 1019 C C . ASN A 1 129 ? 35.429 -7.455 -30.559 1.00 73.25 129 ASN A C 1
ATOM 1021 O O . ASN A 1 129 ? 34.647 -7.764 -29.661 1.00 73.25 129 ASN A O 1
ATOM 1025 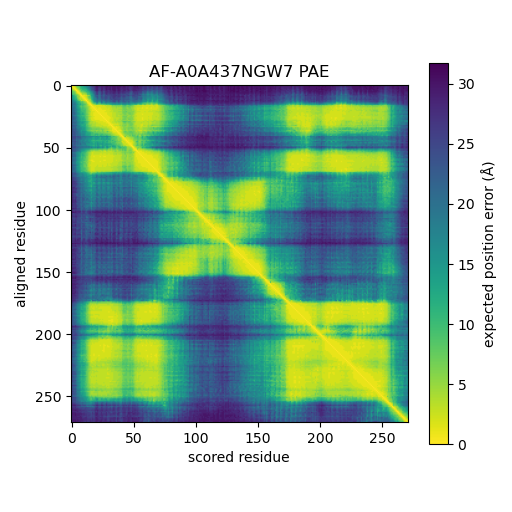N N . GLY A 1 130 ? 35.018 -6.822 -31.663 1.00 68.38 130 GLY A N 1
ATOM 1026 C CA . GLY A 1 130 ? 33.622 -6.428 -31.902 1.00 68.38 130 GLY A CA 1
ATOM 1027 C C . GLY A 1 130 ? 32.631 -7.594 -31.786 1.00 68.38 130 GLY A C 1
ATOM 1028 O O . GLY A 1 130 ? 31.530 -7.415 -31.266 1.00 68.38 130 GLY A O 1
ATOM 1029 N N . TRP A 1 131 ? 33.055 -8.799 -32.182 1.00 75.38 131 TRP A N 1
ATOM 1030 C CA . TRP A 1 131 ? 32.251 -10.018 -32.078 1.00 75.38 131 TRP A CA 1
ATOM 1031 C C . TRP A 1 131 ? 31.996 -10.444 -30.634 1.00 75.38 131 TRP A C 1
ATOM 1033 O O . TRP A 1 131 ? 30.880 -10.822 -30.298 1.00 75.38 131 TRP A O 1
ATOM 1043 N N . GLU A 1 132 ? 32.984 -10.316 -29.753 1.00 76.19 132 GLU A N 1
ATOM 1044 C CA . GLU A 1 132 ? 32.823 -10.665 -28.338 1.00 76.19 132 GLU A CA 1
ATOM 1045 C C . GLU A 1 132 ? 31.873 -9.707 -27.618 1.00 76.19 132 GLU A C 1
ATOM 1047 O O . GLU A 1 132 ? 31.119 -10.127 -26.740 1.00 76.19 132 GLU A O 1
ATOM 1052 N N . TYR A 1 133 ? 31.860 -8.427 -28.005 1.00 76.38 133 TYR A N 1
ATOM 1053 C CA . TYR A 1 133 ? 30.902 -7.454 -27.475 1.00 76.38 133 TYR A CA 1
ATOM 1054 C C . TYR A 1 133 ? 29.475 -7.758 -27.929 1.00 76.38 133 TYR A C 1
ATOM 1056 O O . TYR A 1 133 ? 28.552 -7.724 -27.115 1.00 76.38 133 TYR A O 1
ATOM 1064 N N . ARG A 1 134 ? 29.303 -8.100 -29.209 1.00 77.38 134 ARG A N 1
ATOM 1065 C CA . ARG A 1 134 ? 28.027 -8.546 -29.779 1.00 77.38 134 ARG A CA 1
ATOM 1066 C C . ARG A 1 134 ? 27.500 -9.787 -29.049 1.00 77.38 134 ARG A C 1
ATOM 1068 O O . ARG A 1 134 ? 26.359 -9.782 -28.590 1.00 77.38 134 ARG A O 1
ATOM 1075 N N . ASP A 1 135 ? 28.348 -10.796 -28.857 1.00 80.00 135 ASP A N 1
ATOM 1076 C CA . ASP A 1 135 ? 28.015 -12.024 -28.127 1.00 80.00 135 ASP A CA 1
ATOM 1077 C C . ASP A 1 135 ? 27.685 -11.769 -26.655 1.00 80.00 135 ASP A C 1
ATOM 1079 O O . ASP A 1 135 ? 26.766 -12.380 -26.113 1.00 80.00 135 ASP A O 1
ATOM 1083 N N . ARG A 1 136 ? 28.410 -10.862 -25.991 1.00 80.44 136 ARG A N 1
ATOM 1084 C CA . ARG A 1 136 ? 28.141 -10.495 -24.595 1.00 80.44 136 ARG A CA 1
ATOM 1085 C C . ARG A 1 136 ? 26.768 -9.844 -24.447 1.00 80.44 136 ARG A C 1
ATOM 1087 O O . ARG A 1 136 ? 25.981 -10.283 -23.620 1.00 80.44 136 ARG A O 1
ATOM 1094 N N . ILE A 1 137 ? 26.446 -8.879 -25.307 1.00 80.44 137 ILE A N 1
ATOM 1095 C CA . ILE A 1 137 ? 25.138 -8.212 -25.302 1.00 80.44 137 ILE A CA 1
ATOM 1096 C C . ILE A 1 137 ? 24.014 -9.221 -25.585 1.00 80.44 137 ILE A C 1
ATOM 1098 O O . ILE A 1 137 ? 22.977 -9.191 -24.928 1.00 80.44 137 ILE A O 1
ATOM 1102 N N . LEU A 1 138 ? 24.221 -10.163 -26.512 1.00 82.56 138 LEU A N 1
ATOM 1103 C CA . LEU A 1 138 ? 23.264 -11.248 -26.751 1.00 82.56 138 LEU A CA 1
ATOM 1104 C C . LEU A 1 138 ? 23.094 -12.152 -25.520 1.00 82.56 138 LEU A C 1
ATOM 1106 O O . LEU A 1 138 ? 21.960 -12.462 -25.154 1.00 82.56 138 LEU A O 1
ATOM 1110 N N . LYS A 1 139 ? 24.188 -12.536 -24.851 1.00 83.44 139 LYS A N 1
ATOM 1111 C CA . LYS A 1 139 ? 24.148 -13.326 -23.608 1.00 83.44 139 LYS A CA 1
ATOM 1112 C C . LYS A 1 139 ? 23.401 -12.614 -22.481 1.00 83.44 139 LYS A C 1
ATOM 1114 O O . LYS A 1 139 ? 22.740 -13.294 -21.704 1.00 83.44 139 LYS A O 1
ATOM 1119 N N . ASP A 1 140 ? 23.453 -11.287 -22.424 1.00 82.75 140 ASP A N 1
ATOM 1120 C CA . ASP A 1 140 ? 22.745 -10.497 -21.412 1.00 82.75 140 ASP A CA 1
ATOM 1121 C C . ASP A 1 140 ? 21.244 -10.347 -21.732 1.00 82.75 140 ASP A C 1
ATOM 1123 O O . ASP A 1 140 ? 20.398 -10.353 -20.836 1.00 82.75 140 ASP A O 1
ATOM 1127 N N . ILE A 1 141 ? 20.882 -10.253 -23.016 1.00 84.19 141 ILE A N 1
ATOM 1128 C CA . ILE A 1 141 ? 19.497 -10.020 -23.458 1.00 84.19 141 ILE A CA 1
ATOM 1129 C C . ILE A 1 141 ? 18.661 -11.309 -23.500 1.00 84.19 141 ILE A C 1
ATOM 1131 O O . ILE A 1 141 ? 17.469 -11.286 -23.181 1.00 84.19 141 ILE A O 1
ATOM 1135 N N . LEU A 1 142 ? 19.247 -12.443 -23.893 1.00 83.44 142 LEU A N 1
ATOM 1136 C CA . LEU A 1 142 ? 18.514 -13.706 -24.058 1.00 83.44 142 LEU A CA 1
ATOM 1137 C C . LEU A 1 142 ? 17.832 -14.206 -22.764 1.00 83.44 142 LEU A C 1
ATOM 1139 O O . LEU A 1 142 ? 16.669 -14.616 -22.836 1.00 83.44 142 LEU A O 1
ATOM 1143 N N . PRO A 1 143 ? 18.460 -14.139 -21.571 1.00 85.94 143 PRO A N 1
ATOM 1144 C CA . PRO A 1 143 ? 17.795 -14.472 -20.311 1.00 85.94 143 PRO A CA 1
ATOM 1145 C C . PRO A 1 143 ? 16.577 -13.587 -20.025 1.00 85.94 143 PRO A C 1
ATOM 1147 O O . PRO A 1 143 ? 15.542 -14.091 -19.586 1.00 85.94 143 PRO A O 1
ATOM 1150 N N . LEU A 1 144 ? 16.663 -12.285 -20.329 1.00 82.06 144 LEU A N 1
ATOM 1151 C CA . LEU A 1 144 ? 15.535 -11.359 -20.189 1.00 82.06 144 LEU A CA 1
ATOM 1152 C C . LEU A 1 144 ? 14.393 -11.743 -21.134 1.00 82.06 144 LEU A C 1
ATOM 1154 O O . LEU A 1 144 ? 13.235 -11.764 -20.725 1.00 82.06 144 LEU A O 1
ATOM 1158 N N . GLN A 1 145 ? 14.711 -12.121 -22.373 1.00 85.81 145 GLN A N 1
ATOM 1159 C CA . GLN A 1 145 ? 13.726 -12.589 -23.346 1.00 85.81 145 GLN A CA 1
ATOM 1160 C C . GLN A 1 145 ? 12.990 -13.848 -22.873 1.00 85.81 145 GLN A C 1
ATOM 1162 O O . GLN A 1 145 ? 11.762 -13.925 -22.953 1.00 85.81 145 GLN A O 1
ATOM 1167 N N . LEU A 1 146 ? 13.737 -14.833 -22.367 1.00 84.88 146 LEU A N 1
ATOM 1168 C CA . LEU A 1 146 ? 13.184 -16.075 -21.828 1.00 84.88 146 LEU A CA 1
ATOM 1169 C C . LEU A 1 146 ? 12.251 -15.794 -20.650 1.00 84.88 146 LEU A C 1
ATOM 1171 O O . LEU A 1 146 ? 11.125 -16.293 -20.631 1.00 84.88 146 LEU A O 1
ATOM 1175 N N . PHE A 1 147 ? 12.683 -14.950 -19.711 1.00 83.06 147 PHE A N 1
ATOM 1176 C CA . PHE A 1 147 ? 11.868 -14.532 -18.575 1.00 83.06 147 PHE A CA 1
ATOM 1177 C C . PHE A 1 147 ? 10.569 -13.843 -19.016 1.00 83.06 147 PHE A C 1
ATOM 1179 O O . PHE A 1 147 ? 9.483 -14.228 -18.575 1.00 83.06 147 PHE A O 1
ATOM 1186 N N . VAL A 1 148 ? 10.660 -12.857 -19.914 1.00 83.25 148 VAL A N 1
ATOM 1187 C CA . VAL A 1 148 ? 9.502 -12.095 -20.405 1.00 83.25 148 VAL A CA 1
ATOM 1188 C C . VAL A 1 148 ? 8.491 -13.018 -21.087 1.00 83.25 148 VAL A C 1
ATOM 1190 O O . VAL A 1 148 ? 7.301 -12.979 -20.763 1.00 83.25 148 VAL A O 1
ATOM 1193 N N . ARG A 1 149 ? 8.948 -13.897 -21.987 1.00 84.94 149 ARG A N 1
ATOM 1194 C CA . ARG A 1 149 ? 8.081 -14.853 -22.693 1.00 84.94 149 ARG A CA 1
ATOM 1195 C C . ARG A 1 149 ? 7.438 -15.857 -21.749 1.00 84.94 149 ARG A C 1
ATOM 1197 O O . ARG A 1 149 ? 6.239 -16.109 -21.862 1.00 84.94 149 ARG A O 1
ATOM 1204 N N . TRP A 1 150 ? 8.207 -16.385 -20.800 1.00 79.75 150 TRP A N 1
ATOM 1205 C CA . TRP A 1 150 ? 7.693 -17.289 -19.778 1.00 79.75 150 TRP A CA 1
ATOM 1206 C C . TRP A 1 150 ? 6.586 -16.624 -18.948 1.00 79.75 150 TRP A C 1
ATOM 1208 O O . TRP A 1 150 ? 5.504 -17.200 -18.806 1.00 79.75 150 TRP A O 1
ATOM 1218 N N . ARG A 1 151 ? 6.785 -15.382 -18.481 1.00 75.69 151 ARG A N 1
ATOM 1219 C CA . ARG A 1 151 ? 5.756 -14.627 -17.737 1.00 75.69 151 ARG A CA 1
ATOM 1220 C C . ARG A 1 151 ? 4.517 -14.336 -18.583 1.00 75.69 151 ARG A C 1
ATOM 1222 O O . ARG A 1 151 ? 3.403 -14.556 -18.114 1.00 75.69 151 ARG A O 1
ATOM 1229 N N . LEU A 1 152 ? 4.682 -13.919 -19.842 1.00 76.62 152 LEU A N 1
ATOM 1230 C CA . LEU A 1 152 ? 3.562 -13.675 -20.767 1.00 76.62 152 LEU A CA 1
ATOM 1231 C C . LEU A 1 152 ? 2.682 -14.919 -21.002 1.00 76.62 152 LEU A C 1
ATOM 1233 O O . LEU A 1 152 ? 1.494 -14.773 -21.324 1.00 76.62 152 LEU A O 1
ATOM 1237 N N . GLN A 1 153 ? 3.251 -16.119 -20.846 1.00 76.31 153 GLN A N 1
ATOM 1238 C CA . GLN A 1 153 ? 2.564 -17.402 -21.002 1.00 76.31 153 GLN A CA 1
ATOM 1239 C C . GLN A 1 153 ? 1.905 -17.917 -19.716 1.00 76.31 153 GLN A C 1
ATOM 1241 O O . GLN A 1 153 ? 0.878 -18.585 -19.819 1.00 76.31 153 GLN A O 1
ATOM 1246 N N . THR A 1 154 ? 2.453 -17.617 -18.535 1.00 63.16 154 THR A N 1
ATOM 1247 C CA . THR A 1 154 ? 2.072 -18.300 -17.284 1.00 63.16 154 THR A CA 1
ATOM 1248 C C . THR A 1 154 ? 1.138 -17.522 -16.359 1.00 63.16 154 THR A C 1
ATOM 1250 O O . THR A 1 154 ? 0.439 -18.170 -15.589 1.00 63.16 154 THR A O 1
ATOM 1253 N N . ASP A 1 155 ? 1.084 -16.182 -16.400 1.00 57.88 155 ASP A N 1
ATOM 1254 C CA . ASP A 1 155 ? 0.503 -15.460 -15.245 1.00 57.88 155 ASP A CA 1
ATOM 1255 C C . ASP A 1 155 ? -0.108 -14.075 -15.545 1.00 57.88 155 ASP A C 1
ATOM 1257 O O . ASP A 1 155 ? -0.382 -13.290 -14.640 1.00 57.88 155 ASP A O 1
ATOM 1261 N N . VAL A 1 156 ? -0.303 -13.728 -16.826 1.00 57.78 156 VAL A N 1
ATOM 1262 C CA . VAL A 1 156 ? -0.702 -12.359 -17.219 1.00 57.78 156 VAL A CA 1
ATOM 1263 C C . VAL A 1 156 ? -1.791 -12.316 -18.299 1.00 57.78 156 VAL A C 1
ATOM 1265 O O . VAL A 1 156 ? -1.764 -11.454 -19.177 1.00 57.78 156 VAL A O 1
ATOM 1268 N N . ARG A 1 157 ? -2.743 -13.256 -18.315 1.00 56.91 157 ARG A N 1
ATOM 1269 C CA . ARG A 1 157 ? -3.916 -13.188 -19.212 1.00 56.91 157 ARG A CA 1
ATOM 1270 C C . ARG A 1 157 ? -5.149 -12.712 -18.437 1.00 56.91 157 ARG A C 1
ATOM 1272 O O . ARG A 1 157 ? -5.864 -13.566 -17.934 1.00 56.91 157 ARG A O 1
ATOM 1279 N N . PRO A 1 158 ? -5.402 -11.395 -18.343 1.00 51.16 158 PRO A N 1
ATOM 1280 C CA . PRO A 1 158 ? -6.665 -10.914 -17.809 1.00 51.16 158 PRO A CA 1
ATOM 1281 C C . PRO A 1 158 ? -7.784 -11.217 -18.813 1.00 51.16 158 PRO A C 1
ATOM 1283 O O . PRO A 1 158 ? -7.703 -10.842 -19.988 1.00 51.16 158 PRO A O 1
ATOM 1286 N N . THR A 1 159 ? -8.810 -11.915 -18.352 1.00 55.66 159 THR A N 1
ATOM 1287 C CA . THR A 1 159 ? -10.107 -12.053 -19.019 1.00 55.66 159 THR A CA 1
ATOM 1288 C C . THR A 1 159 ? -10.825 -10.695 -19.067 1.00 55.66 159 THR A C 1
ATOM 1290 O O . THR A 1 159 ? -10.455 -9.743 -18.375 1.00 55.66 159 THR A O 1
ATOM 1293 N N . ALA A 1 160 ? -11.820 -10.551 -19.949 1.00 51.22 160 ALA A N 1
ATOM 1294 C CA . ALA A 1 160 ? -12.561 -9.292 -20.093 1.00 51.22 160 ALA A CA 1
ATOM 1295 C C . ALA A 1 160 ? -13.323 -8.912 -18.808 1.00 51.22 160 ALA A C 1
ATOM 1297 O O . ALA A 1 160 ? -13.426 -7.728 -18.487 1.00 51.22 160 ALA A O 1
ATOM 1298 N N . ASP A 1 161 ? -13.765 -9.914 -18.052 1.00 39.28 161 ASP A N 1
ATOM 1299 C CA . ASP A 1 161 ? -14.446 -9.736 -16.772 1.00 39.28 161 ASP A CA 1
ATOM 1300 C C . ASP A 1 161 ? -13.464 -9.301 -15.675 1.00 39.28 161 ASP A C 1
ATOM 1302 O O . ASP A 1 161 ? -13.727 -8.316 -14.990 1.00 39.28 161 ASP A O 1
ATOM 1306 N N . GLU A 1 162 ? -12.266 -9.901 -15.606 1.00 48.50 162 GLU A N 1
ATOM 1307 C CA . GLU A 1 162 ? -11.192 -9.456 -14.697 1.00 48.50 162 GLU A CA 1
ATOM 1308 C C . GLU A 1 162 ? -10.758 -8.004 -14.965 1.00 48.50 162 GLU A C 1
ATOM 1310 O O . GLU A 1 162 ? -10.351 -7.303 -14.043 1.00 48.50 162 GLU A O 1
ATOM 1315 N N . LYS A 1 163 ? -10.862 -7.519 -16.211 1.00 52.28 163 LYS A N 1
ATOM 1316 C CA . LYS A 1 163 ? -10.619 -6.106 -16.559 1.00 52.28 163 LYS A CA 1
ATOM 1317 C C . LYS A 1 163 ? -11.644 -5.173 -15.918 1.00 52.28 163 LYS A C 1
ATOM 1319 O O . LYS A 1 163 ? -11.264 -4.198 -15.275 1.00 52.28 163 LYS A O 1
ATOM 1324 N N . LEU A 1 164 ? -12.930 -5.467 -16.108 1.00 46.72 164 LEU A N 1
ATOM 1325 C CA . LEU A 1 164 ? -14.027 -4.664 -15.564 1.00 46.72 164 LEU A CA 1
ATOM 1326 C C . LEU A 1 164 ? -14.023 -4.716 -14.030 1.00 46.72 164 LEU A C 1
ATOM 1328 O O . LEU A 1 164 ? -14.274 -3.721 -13.345 1.00 46.72 164 LEU A O 1
ATOM 1332 N N . GLU A 1 165 ? -13.687 -5.881 -13.489 1.00 45.38 165 GLU A N 1
ATOM 1333 C CA . GLU A 1 165 ? -13.594 -6.134 -12.066 1.00 45.38 165 GLU A CA 1
ATOM 1334 C C . GLU A 1 165 ? -12.376 -5.452 -11.428 1.00 45.38 165 GLU A C 1
ATOM 1336 O O . GLU A 1 165 ? -12.538 -4.794 -10.402 1.00 45.38 165 GLU A O 1
ATOM 1341 N N . GLU A 1 166 ? -11.181 -5.506 -12.034 1.00 52.56 166 GLU A N 1
ATOM 1342 C CA . GLU A 1 166 ? -10.012 -4.744 -11.572 1.00 52.56 166 GLU A CA 1
ATOM 1343 C C . GLU A 1 166 ? -10.273 -3.236 -11.639 1.00 52.56 166 GLU A C 1
ATOM 1345 O O . GLU A 1 166 ? -9.960 -2.528 -10.683 1.00 52.56 166 GLU A O 1
ATOM 1350 N N . GLU A 1 167 ? -10.872 -2.728 -12.721 1.00 48.72 167 GLU A N 1
ATOM 1351 C CA . GLU A 1 167 ? -11.233 -1.310 -12.842 1.00 48.72 167 GLU A CA 1
ATOM 1352 C C . GLU A 1 167 ? -12.215 -0.877 -11.743 1.00 48.72 167 GLU A C 1
ATOM 1354 O O . GLU A 1 167 ? -12.086 0.214 -11.180 1.00 48.72 167 GLU A O 1
ATOM 1359 N N . THR A 1 168 ? -13.160 -1.744 -11.378 1.00 44.31 168 THR A N 1
ATOM 1360 C CA . THR A 1 168 ? -14.159 -1.465 -10.337 1.00 44.31 168 THR A CA 1
ATOM 1361 C C . THR A 1 168 ? -13.575 -1.605 -8.924 1.00 44.31 168 THR A C 1
ATOM 1363 O O . THR A 1 168 ? -13.768 -0.712 -8.093 1.00 44.31 168 THR A O 1
ATOM 1366 N N . LYS A 1 169 ? -12.795 -2.665 -8.656 1.00 50.94 169 LYS A N 1
ATOM 1367 C CA . LYS A 1 169 ? -12.093 -2.917 -7.382 1.00 50.94 169 LYS A CA 1
ATOM 1368 C C . LYS A 1 169 ? -11.075 -1.807 -7.083 1.00 50.94 169 LYS A C 1
ATOM 1370 O O . LYS A 1 169 ? -11.042 -1.304 -5.958 1.00 50.94 169 LYS A O 1
ATOM 1375 N N . ARG A 1 170 ? -10.305 -1.358 -8.086 1.00 54.62 170 ARG A N 1
ATOM 1376 C CA . ARG A 1 170 ? -9.315 -0.264 -7.965 1.00 54.62 170 ARG A CA 1
ATOM 1377 C C . ARG A 1 170 ? -9.954 1.103 -7.730 1.00 54.62 170 ARG A C 1
ATOM 1379 O O . ARG A 1 170 ? -9.367 1.917 -7.026 1.00 54.62 170 ARG A O 1
ATOM 1386 N N . ARG A 1 171 ? -11.147 1.354 -8.284 1.00 49.84 171 ARG A N 1
ATOM 1387 C CA . ARG A 1 171 ? -11.856 2.636 -8.126 1.00 49.84 171 ARG A CA 1
ATOM 1388 C C . ARG A 1 171 ? -12.606 2.783 -6.803 1.00 49.84 171 ARG A C 1
ATOM 1390 O O . ARG A 1 171 ? -12.781 3.915 -6.369 1.00 49.84 171 ARG A O 1
ATOM 1397 N N . LYS A 1 172 ? -13.107 1.698 -6.193 1.00 46.09 172 LYS A N 1
ATOM 1398 C CA . LYS A 1 172 ? -14.133 1.819 -5.131 1.00 46.09 172 LYS A CA 1
ATOM 1399 C C . LYS A 1 172 ? -13.826 1.149 -3.788 1.00 46.09 172 LYS A C 1
ATOM 1401 O O . LYS A 1 172 ? -14.320 1.637 -2.777 1.00 46.09 172 LYS A O 1
ATOM 1406 N N . THR A 1 173 ? -13.054 0.062 -3.732 1.00 52.44 173 THR A N 1
ATOM 1407 C CA . THR A 1 173 ? -13.000 -0.788 -2.516 1.00 52.44 173 THR A CA 1
ATOM 1408 C C . THR A 1 173 ? -11.601 -1.228 -2.104 1.00 52.44 173 THR A C 1
ATOM 1410 O O . THR A 1 173 ? -11.311 -1.288 -0.910 1.00 52.44 173 THR A O 1
ATOM 1413 N N . PHE A 1 174 ? -10.709 -1.493 -3.056 1.00 62.69 174 PHE A N 1
ATOM 1414 C CA . PHE A 1 174 ? -9.393 -2.052 -2.755 1.00 62.69 174 PHE A CA 1
ATOM 1415 C C . PHE A 1 174 ? -8.446 -1.072 -2.026 1.00 62.69 174 PHE A C 1
ATOM 1417 O O . PHE A 1 174 ? -7.817 -1.478 -1.046 1.00 62.69 174 PHE A O 1
ATOM 1424 N N . PRO A 1 175 ? -8.379 0.229 -2.388 1.00 72.19 175 PRO A N 1
ATOM 1425 C CA . PRO A 1 175 ? -7.531 1.179 -1.666 1.00 72.19 175 PRO A CA 1
ATOM 1426 C C . PRO A 1 175 ? -7.936 1.357 -0.206 1.00 72.19 175 PRO A C 1
ATOM 1428 O O . PRO A 1 175 ? -7.084 1.383 0.679 1.00 72.19 175 PRO A O 1
ATOM 1431 N N . ARG A 1 176 ? -9.247 1.403 0.045 1.00 78.62 176 ARG A N 1
ATOM 1432 C CA . ARG A 1 176 ? -9.820 1.519 1.384 1.00 78.62 176 ARG A CA 1
ATOM 1433 C C . ARG A 1 176 ? -9.521 0.285 2.234 1.00 78.62 176 ARG A C 1
ATOM 1435 O O . ARG A 1 176 ? -9.134 0.429 3.385 1.00 78.62 176 ARG A O 1
ATOM 1442 N N . PHE A 1 177 ? -9.652 -0.913 1.664 1.00 82.06 177 PHE A N 1
ATOM 1443 C CA . PHE A 1 177 ? -9.344 -2.165 2.360 1.00 82.06 177 PHE A CA 1
ATOM 1444 C C . PHE A 1 177 ? -7.871 -2.241 2.791 1.00 82.06 177 PHE A C 1
ATOM 1446 O O . PHE A 1 177 ? -7.579 -2.528 3.951 1.00 82.06 177 PHE A O 1
ATOM 1453 N N . CYS A 1 178 ? -6.937 -1.922 1.889 1.00 82.50 178 CYS A N 1
ATOM 1454 C CA . CYS A 1 178 ? -5.510 -1.866 2.216 1.00 82.50 178 CYS A CA 1
ATOM 1455 C C . CYS A 1 178 ? -5.188 -0.783 3.252 1.00 82.50 178 CYS A C 1
ATOM 1457 O O . CYS A 1 178 ? -4.360 -1.010 4.130 1.00 82.50 178 CYS A O 1
ATOM 1459 N N . PHE A 1 179 ? -5.859 0.370 3.191 1.00 87.56 179 PHE A N 1
ATOM 1460 C CA . PHE A 1 179 ? -5.695 1.419 4.195 1.00 87.56 179 PHE A CA 1
ATOM 1461 C C . PHE A 1 179 ? -6.183 0.971 5.580 1.00 87.56 179 PHE A C 1
ATOM 1463 O O . PHE A 1 179 ? -5.463 1.130 6.562 1.00 87.56 179 PHE A O 1
ATOM 1470 N N . VAL A 1 180 ? -7.346 0.314 5.662 1.00 89.38 180 VAL A N 1
ATOM 1471 C CA . VAL A 1 180 ? -7.841 -0.292 6.911 1.00 89.38 180 VAL A CA 1
ATOM 1472 C C . VAL A 1 180 ? -6.878 -1.368 7.426 1.00 89.38 180 VAL A C 1
ATOM 1474 O O . VAL A 1 180 ? -6.649 -1.448 8.632 1.00 89.38 180 VAL A O 1
ATOM 1477 N N . ALA A 1 181 ? -6.263 -2.161 6.543 1.00 87.94 181 ALA A N 1
ATOM 1478 C CA . ALA A 1 181 ? -5.231 -3.124 6.928 1.00 87.94 181 ALA A CA 1
ATOM 1479 C C . ALA A 1 181 ? -3.981 -2.449 7.509 1.00 87.94 181 ALA A C 1
ATOM 1481 O O . ALA A 1 181 ? -3.446 -2.931 8.509 1.00 87.94 181 ALA A O 1
ATOM 1482 N N . ASP A 1 182 ? -3.542 -1.327 6.932 1.00 89.12 182 ASP A N 1
ATOM 1483 C CA . ASP A 1 182 ? -2.393 -0.560 7.428 1.00 89.12 182 ASP A CA 1
ATOM 1484 C C . ASP A 1 182 ? -2.680 0.064 8.800 1.00 89.12 182 ASP A C 1
ATOM 1486 O O . ASP A 1 182 ? -1.882 -0.068 9.732 1.00 89.12 182 ASP A O 1
ATOM 1490 N N . LEU A 1 183 ? -3.876 0.633 8.979 1.00 92.44 183 LEU A N 1
ATOM 1491 C CA . LEU A 1 183 ? -4.341 1.118 10.279 1.00 92.44 183 LEU A CA 1
ATOM 1492 C C . LEU A 1 183 ? -4.412 -0.014 11.314 1.00 92.44 183 LEU A C 1
ATOM 1494 O O . LEU A 1 183 ? -3.927 0.146 12.433 1.00 92.44 183 LEU A O 1
ATOM 1498 N N . LEU A 1 184 ? -4.957 -1.178 10.953 1.00 92.44 184 LEU A N 1
ATOM 1499 C CA . LEU A 1 184 ? -5.049 -2.324 11.859 1.00 92.44 184 LEU A CA 1
ATOM 1500 C C . LEU A 1 184 ? -3.662 -2.845 12.264 1.00 92.44 184 LEU A C 1
ATOM 1502 O O . LEU A 1 184 ? -3.438 -3.159 13.434 1.00 92.44 184 LEU A O 1
ATOM 1506 N N . ALA A 1 185 ? -2.719 -2.919 11.323 1.00 89.19 185 ALA A N 1
ATOM 1507 C CA . ALA A 1 185 ? -1.340 -3.306 11.607 1.00 89.19 185 ALA A CA 1
ATOM 1508 C C . ALA A 1 185 ? -0.650 -2.291 12.536 1.00 89.19 185 ALA A C 1
ATOM 1510 O O . ALA A 1 185 ? 0.036 -2.687 13.484 1.00 89.19 185 ALA A O 1
ATOM 1511 N N . ALA A 1 186 ? -0.865 -0.991 12.305 1.00 89.56 186 ALA A N 1
ATOM 1512 C CA . ALA A 1 186 ? -0.369 0.070 13.177 1.00 89.56 186 ALA A CA 1
ATOM 1513 C C . ALA A 1 186 ? -0.952 -0.055 14.592 1.00 89.56 186 ALA A C 1
ATOM 1515 O O . ALA A 1 186 ? -0.190 -0.065 15.558 1.00 89.56 186 ALA A O 1
ATOM 1516 N N . TYR A 1 187 ? -2.265 -0.257 14.717 1.00 92.38 187 TYR A N 1
ATOM 1517 C CA . TYR A 1 187 ? -2.942 -0.466 15.997 1.00 92.38 187 TYR A CA 1
ATOM 1518 C C . TYR A 1 187 ? -2.337 -1.626 16.790 1.00 92.38 187 TYR A C 1
ATOM 1520 O O . TYR A 1 187 ? -1.987 -1.459 17.958 1.00 92.38 187 TYR A O 1
ATOM 1528 N N . GLN A 1 188 ? -2.167 -2.798 16.168 1.00 90.88 188 GLN A N 1
ATOM 1529 C CA . GLN A 1 188 ? -1.575 -3.956 16.845 1.00 90.88 188 GLN A CA 1
ATOM 1530 C C . GLN A 1 188 ? -0.129 -3.685 17.273 1.00 90.88 188 GLN A C 1
ATOM 1532 O O . GLN A 1 188 ? 0.281 -4.096 18.354 1.00 90.88 188 GLN A O 1
ATOM 1537 N N . ARG A 1 189 ? 0.643 -2.959 16.455 1.00 87.25 189 ARG A N 1
ATOM 1538 C CA . ARG A 1 189 ? 2.028 -2.591 16.775 1.00 87.25 189 ARG A CA 1
ATOM 1539 C C . ARG A 1 189 ? 2.121 -1.585 17.924 1.00 87.25 189 ARG A C 1
ATOM 1541 O O . ARG A 1 189 ? 3.047 -1.690 18.725 1.00 87.25 189 ARG A O 1
ATOM 1548 N N . ILE A 1 190 ? 1.209 -0.616 17.982 1.00 87.06 190 ILE A N 1
ATOM 1549 C CA . ILE A 1 190 ? 1.177 0.436 19.007 1.00 87.06 190 ILE A CA 1
ATOM 1550 C C . ILE A 1 190 ? 0.661 -0.123 20.335 1.00 87.06 190 ILE A C 1
ATOM 1552 O O . ILE A 1 190 ? 1.279 0.096 21.372 1.00 87.06 190 ILE A O 1
ATOM 1556 N N . THR A 1 191 ? -0.433 -0.883 20.308 1.00 88.62 191 THR A N 1
ATOM 1557 C CA . THR A 1 191 ? -1.155 -1.314 21.520 1.00 88.62 191 THR A CA 1
ATOM 1558 C C . THR A 1 191 ? -0.768 -2.710 22.015 1.00 88.62 191 THR A C 1
ATOM 1560 O O . THR A 1 191 ? -1.095 -3.071 23.143 1.00 88.62 191 THR A O 1
ATOM 1563 N N . ASN A 1 192 ? -0.122 -3.529 21.176 1.00 86.25 192 ASN A N 1
ATOM 1564 C CA . ASN A 1 192 ? 0.105 -4.966 21.392 1.00 86.25 192 ASN A CA 1
ATOM 1565 C C . ASN A 1 192 ? -1.186 -5.789 21.622 1.00 86.25 192 ASN A C 1
ATOM 1567 O O . ASN A 1 192 ? -1.142 -6.921 22.104 1.00 86.25 192 ASN A O 1
ATOM 1571 N N . LYS A 1 193 ? -2.359 -5.239 21.274 1.00 86.94 193 LYS A N 1
ATOM 1572 C CA . LYS A 1 193 ? -3.651 -5.930 21.369 1.00 86.94 193 LYS A CA 1
ATOM 1573 C C . LYS A 1 193 ? -3.965 -6.651 20.053 1.00 86.94 193 LYS A C 1
ATOM 1575 O O . LYS A 1 193 ? -3.693 -6.120 18.980 1.00 86.94 193 LYS A O 1
ATOM 1580 N N . PRO A 1 194 ? -4.641 -7.815 20.077 1.00 73.12 194 PRO A N 1
ATOM 1581 C CA . PRO A 1 194 ? -4.945 -8.587 18.871 1.00 73.12 194 PRO A CA 1
ATOM 1582 C C . PRO A 1 194 ? -6.002 -7.941 17.955 1.00 73.12 194 PRO A C 1
ATOM 1584 O O . PRO A 1 194 ? -6.295 -8.497 16.898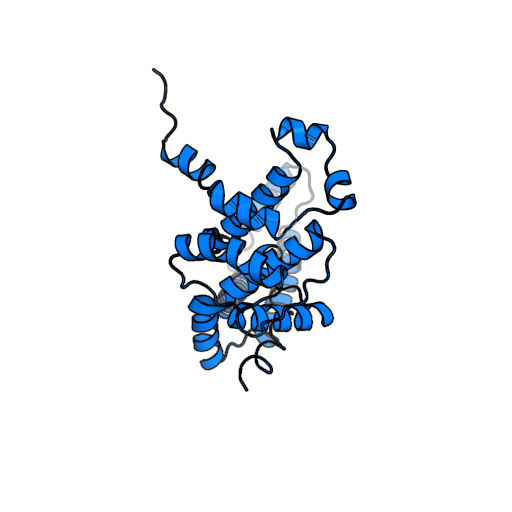 1.00 73.12 194 PRO A O 1
ATOM 1587 N N . GLY A 1 195 ? -6.605 -6.801 18.318 1.00 73.88 195 GLY A N 1
ATOM 1588 C CA . GLY A 1 195 ? -7.577 -6.070 17.489 1.00 73.88 195 GLY A CA 1
ATOM 1589 C C . GLY A 1 195 ? -8.871 -6.847 17.215 1.00 73.88 195 GLY A C 1
ATOM 1590 O O . GLY A 1 195 ? -9.267 -7.011 16.061 1.00 73.88 195 GLY A O 1
ATOM 1591 N N . ALA A 1 196 ? -9.477 -7.471 18.230 1.00 80.31 196 ALA A N 1
ATOM 1592 C CA . ALA A 1 196 ? -10.740 -8.202 18.072 1.00 80.31 196 ALA A CA 1
ATOM 1593 C C . ALA A 1 196 ? -11.885 -7.236 17.719 1.00 80.31 196 ALA A C 1
ATOM 1595 O O . ALA A 1 196 ? -12.141 -6.306 18.474 1.00 80.31 196 ALA A O 1
ATOM 1596 N N . ALA A 1 197 ? -12.548 -7.462 16.580 1.00 80.19 197 ALA A N 1
ATOM 1597 C CA . ALA A 1 197 ? -13.629 -6.612 16.086 1.00 80.19 197 ALA A CA 1
ATOM 1598 C C . ALA A 1 197 ? -15.000 -7.202 16.443 1.00 80.19 197 ALA A C 1
ATOM 1600 O O . ALA A 1 197 ? -15.327 -8.316 16.022 1.00 80.19 197 ALA A O 1
ATOM 1601 N N . SER A 1 198 ? -15.809 -6.450 17.188 1.00 82.88 198 SER A N 1
ATOM 1602 C CA . SER A 1 198 ? -17.186 -6.810 17.544 1.00 82.88 198 SER A CA 1
ATOM 1603 C C . SER A 1 198 ? -18.111 -5.595 17.479 1.00 82.88 198 SER A C 1
ATOM 1605 O O . SER A 1 198 ? -17.701 -4.475 17.772 1.00 82.88 198 SER A O 1
ATOM 1607 N N . VAL A 1 199 ? -19.365 -5.832 17.089 1.00 80.62 199 VAL A N 1
ATOM 1608 C CA . VAL A 1 199 ? -20.450 -4.839 17.078 1.00 80.62 199 VAL A CA 1
ATOM 1609 C C . VAL A 1 199 ? -21.671 -5.508 17.704 1.00 80.62 199 VAL A C 1
ATOM 1611 O O . VAL A 1 199 ? -22.028 -6.614 17.288 1.00 80.62 199 VAL A O 1
ATOM 1614 N N . HIS A 1 200 ? -22.260 -4.880 18.722 1.00 80.56 200 HIS A N 1
ATOM 1615 C CA . HIS A 1 200 ? -23.456 -5.356 19.415 1.00 80.56 200 HIS A CA 1
ATOM 1616 C C . HIS A 1 200 ? -24.269 -4.170 19.951 1.00 80.56 200 HIS A C 1
ATOM 1618 O O . HIS A 1 200 ? -23.727 -3.330 20.664 1.00 80.56 200 HIS A O 1
ATOM 1624 N N . GLU A 1 201 ? -25.555 -4.091 19.592 1.00 73.81 201 GLU A N 1
ATOM 1625 C CA . GLU A 1 201 ? -26.506 -3.078 20.096 1.00 73.81 201 GLU A CA 1
ATOM 1626 C C . GLU A 1 201 ? -25.985 -1.626 20.017 1.00 73.81 201 GLU A C 1
ATOM 1628 O O . GLU A 1 201 ? -26.122 -0.835 20.946 1.00 73.81 201 GLU A O 1
ATOM 1633 N N . GLY A 1 202 ? -25.325 -1.273 18.908 1.00 73.38 202 GLY A N 1
ATOM 1634 C CA . GLY A 1 202 ? -24.756 0.066 18.693 1.00 73.38 202 GLY A CA 1
ATOM 1635 C C . GLY A 1 202 ? -23.420 0.325 19.402 1.00 73.38 202 GLY A C 1
ATOM 1636 O O . GLY A 1 202 ? -22.762 1.320 19.108 1.00 73.38 202 GLY A O 1
ATOM 1637 N N . LYS A 1 203 ? -22.962 -0.583 20.270 1.00 82.81 203 LYS A N 1
ATOM 1638 C CA . LYS A 1 203 ? -21.606 -0.567 20.833 1.00 82.81 203 LYS A CA 1
ATOM 1639 C C . LYS A 1 203 ? -20.658 -1.354 19.941 1.00 82.81 203 LYS A C 1
ATOM 1641 O O . LYS A 1 203 ? -21.023 -2.385 19.374 1.00 82.81 203 LYS A O 1
ATOM 1646 N N . HIS A 1 204 ? -19.423 -0.887 19.838 1.00 87.62 204 HIS A N 1
ATOM 1647 C CA . HIS A 1 204 ? -18.395 -1.545 19.048 1.00 87.62 204 HIS A CA 1
ATOM 1648 C C . HIS A 1 204 ? -17.060 -1.582 19.795 1.00 87.62 204 HIS A C 1
ATOM 1650 O O . HIS A 1 204 ? -16.821 -0.824 20.729 1.00 87.62 204 HIS A O 1
ATOM 1656 N N . SER A 1 205 ? -16.215 -2.541 19.428 1.00 89.62 205 SER A N 1
ATOM 1657 C CA . SER A 1 205 ? -14.895 -2.754 20.035 1.00 89.62 205 SER A CA 1
ATOM 1658 C C . SER A 1 205 ? -13.936 -1.577 19.809 1.00 89.62 205 SER A C 1
ATOM 1660 O O . SER A 1 205 ? -13.996 -0.949 18.753 1.00 89.62 205 SER A O 1
ATOM 1662 N N . GLU A 1 206 ? -12.960 -1.397 20.709 1.00 90.81 206 GLU A N 1
ATOM 1663 C CA . GLU A 1 206 ? -11.907 -0.361 20.632 1.00 90.81 206 GLU A CA 1
ATOM 1664 C C . GLU A 1 206 ? -11.193 -0.300 19.271 1.00 90.81 206 GLU A C 1
ATOM 1666 O O . GLU A 1 206 ? -10.871 0.777 18.785 1.00 90.81 206 GLU A O 1
ATOM 1671 N N . VAL A 1 207 ? -10.962 -1.446 18.619 1.00 92.12 207 VAL A N 1
ATOM 1672 C CA . VAL A 1 207 ? -10.303 -1.479 17.302 1.00 92.12 207 VAL A CA 1
ATOM 1673 C C . VAL A 1 207 ? -11.177 -0.885 16.194 1.00 92.12 207 VAL A C 1
ATOM 1675 O O . VAL A 1 207 ? -10.661 -0.270 15.267 1.00 92.12 207 VAL A O 1
ATOM 1678 N N . ILE A 1 208 ? -12.498 -1.068 16.280 1.00 92.31 208 ILE A N 1
ATOM 1679 C CA . ILE A 1 208 ? -13.441 -0.486 15.321 1.00 92.31 208 ILE A CA 1
ATOM 1680 C C . ILE A 1 208 ? -13.511 1.018 15.564 1.00 92.31 208 ILE A C 1
ATOM 1682 O O . ILE A 1 208 ? -13.412 1.777 14.609 1.00 92.31 208 ILE A O 1
ATOM 1686 N N . GLU A 1 209 ? -13.602 1.430 16.829 1.00 93.19 209 GLU A N 1
ATOM 1687 C CA . GLU A 1 209 ? -13.598 2.837 17.241 1.00 93.19 209 GLU A CA 1
ATOM 1688 C C . GLU A 1 209 ? -12.345 3.542 16.693 1.00 93.19 209 GLU A C 1
ATOM 1690 O O . GLU A 1 209 ? -12.450 4.548 15.995 1.00 93.19 209 GLU A O 1
ATOM 1695 N N . PHE A 1 210 ? -11.168 2.940 16.893 1.00 94.94 210 PHE A N 1
ATOM 1696 C CA . PHE A 1 210 ? -9.903 3.427 16.349 1.00 94.94 210 PHE A CA 1
ATOM 1697 C C . PHE A 1 210 ? -9.926 3.564 14.822 1.00 94.94 210 PHE A C 1
ATOM 1699 O O . PHE A 1 210 ? -9.576 4.618 14.293 1.00 94.94 210 PHE A O 1
ATOM 1706 N N . VAL A 1 211 ? -10.343 2.521 14.095 1.00 93.81 211 VAL A N 1
ATOM 1707 C CA . VAL A 1 211 ? -10.366 2.561 12.624 1.00 93.81 211 VAL A CA 1
ATOM 1708 C C . VAL A 1 211 ? -11.336 3.629 12.121 1.00 93.81 211 VAL A C 1
ATOM 1710 O O . VAL A 1 211 ? -11.002 4.337 11.178 1.00 93.81 211 VAL A O 1
ATOM 1713 N N . LEU A 1 212 ? -12.505 3.794 12.744 1.00 94.25 212 LEU A N 1
ATOM 1714 C CA . LEU A 1 212 ? -13.463 4.839 12.371 1.00 94.25 212 LEU A CA 1
ATOM 1715 C C . LEU A 1 212 ? -12.879 6.239 12.590 1.00 94.25 212 LEU A C 1
ATOM 1717 O O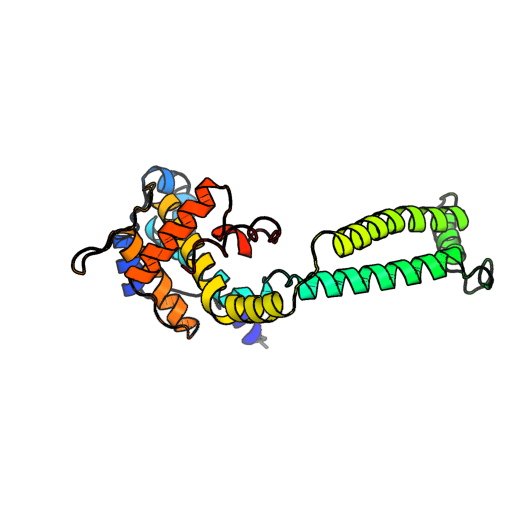 . LEU A 1 212 ? -12.990 7.092 11.707 1.00 94.25 212 LEU A O 1
ATOM 1721 N N . GLN A 1 213 ? -12.238 6.464 13.739 1.00 94.56 213 GLN A N 1
ATOM 1722 C CA . GLN A 1 213 ? -11.636 7.748 14.103 1.00 94.56 213 GLN A CA 1
ATOM 1723 C C . GLN A 1 213 ? -10.430 8.097 13.222 1.00 94.56 213 GLN A C 1
ATOM 1725 O O . GLN A 1 213 ? -10.294 9.247 12.815 1.00 94.56 213 GLN A O 1
ATOM 1730 N N . ALA A 1 214 ? -9.589 7.117 12.883 1.00 93.56 214 ALA A N 1
ATOM 1731 C CA . ALA A 1 214 ? -8.416 7.327 12.039 1.00 93.56 214 ALA A CA 1
ATOM 1732 C C . ALA A 1 214 ? -8.762 7.389 10.540 1.00 93.56 214 ALA A C 1
ATOM 1734 O O . ALA A 1 214 ? -8.197 8.193 9.806 1.00 93.56 214 ALA A O 1
ATOM 1735 N N . ALA A 1 215 ? -9.698 6.570 10.052 1.00 93.12 215 ALA A N 1
ATOM 1736 C CA . ALA A 1 215 ? -9.957 6.470 8.618 1.00 93.12 215 ALA A CA 1
ATOM 1737 C C . ALA A 1 215 ? -10.908 7.548 8.087 1.00 93.12 215 ALA A C 1
ATOM 1739 O O . ALA A 1 215 ? -10.666 8.092 7.012 1.00 93.12 215 ALA A O 1
ATOM 1740 N N . ASN A 1 216 ? -11.994 7.866 8.799 1.00 93.75 216 ASN A N 1
ATOM 1741 C CA . ASN A 1 216 ? -13.036 8.752 8.266 1.00 93.75 216 ASN A CA 1
ATOM 1742 C C . ASN A 1 216 ? -12.558 10.182 7.941 1.00 93.75 216 ASN A C 1
ATOM 1744 O O . ASN A 1 216 ? -12.991 10.703 6.909 1.00 93.75 216 ASN A O 1
ATOM 1748 N N . PRO A 1 217 ? -11.663 10.818 8.725 1.00 92.56 217 PRO A N 1
ATOM 1749 C CA . PRO A 1 217 ? -11.064 12.099 8.340 1.00 92.56 217 PRO A CA 1
ATOM 1750 C C . PRO A 1 217 ? -10.313 12.014 7.006 1.00 92.56 217 PRO A C 1
ATOM 1752 O O . PRO A 1 217 ? -10.490 12.855 6.128 1.00 92.56 217 PRO A O 1
ATOM 1755 N N . VAL A 1 218 ? -9.542 10.942 6.814 1.00 90.19 218 VAL A N 1
ATOM 1756 C CA . VAL A 1 218 ? -8.748 10.708 5.601 1.00 90.19 218 VAL A CA 1
ATOM 1757 C C . VAL A 1 218 ? -9.649 10.434 4.397 1.00 90.19 218 VAL A C 1
ATOM 1759 O O . VAL A 1 218 ? -9.445 11.003 3.326 1.00 90.19 218 VAL A O 1
ATOM 1762 N N . LEU A 1 219 ? -10.688 9.611 4.567 1.00 88.94 219 LEU A N 1
ATOM 1763 C CA . LEU A 1 219 ? -11.667 9.328 3.515 1.00 88.94 219 LEU A CA 1
ATOM 1764 C C . LEU A 1 219 ? -12.430 10.588 3.099 1.00 88.94 219 LEU A C 1
ATOM 1766 O O . LEU A 1 219 ? -12.647 10.793 1.907 1.00 88.94 219 LEU A O 1
ATOM 1770 N N . ARG A 1 220 ? -12.769 11.466 4.051 1.00 89.56 220 ARG A N 1
ATOM 1771 C CA . ARG A 1 220 ? -13.383 12.768 3.760 1.00 89.56 220 ARG A CA 1
ATOM 1772 C C . ARG A 1 220 ? -12.467 13.627 2.888 1.00 89.56 220 ARG A C 1
ATOM 1774 O O . ARG A 1 220 ? -12.934 14.179 1.895 1.00 89.56 220 ARG A O 1
ATOM 1781 N N . THR A 1 221 ? -11.176 13.694 3.213 1.00 86.38 221 THR A N 1
ATOM 1782 C CA . THR A 1 221 ? -10.173 14.395 2.393 1.00 86.38 221 THR A CA 1
ATOM 1783 C C . THR A 1 221 ? -10.048 13.783 0.998 1.00 86.38 221 THR A C 1
ATOM 1785 O O . THR A 1 221 ? -9.969 14.511 0.012 1.00 86.38 221 THR A O 1
ATOM 1788 N N . ALA A 1 222 ? -10.128 12.454 0.894 1.00 82.88 222 ALA A N 1
ATOM 1789 C CA . ALA A 1 222 ? -10.143 11.723 -0.373 1.00 82.88 222 ALA A CA 1
ATOM 1790 C C . ALA A 1 222 ? -11.480 11.804 -1.141 1.00 82.88 222 ALA A C 1
ATOM 1792 O O . ALA A 1 222 ? -11.611 11.170 -2.188 1.00 82.88 222 ALA A O 1
ATOM 1793 N N . GLN A 1 223 ? -12.484 12.525 -0.625 1.00 83.25 223 GLN A N 1
ATOM 1794 C CA . GLN A 1 223 ? -13.850 12.590 -1.171 1.00 83.25 223 GLN A CA 1
ATOM 1795 C C . GLN A 1 223 ? -14.523 11.209 -1.311 1.00 83.25 223 GLN A C 1
ATOM 1797 O O . GLN A 1 223 ? -15.356 10.982 -2.190 1.00 83.25 223 GLN A O 1
ATOM 1802 N N . GLN A 1 224 ? -14.168 10.272 -0.431 1.00 81.19 224 GLN A N 1
ATOM 1803 C CA . GLN A 1 224 ? -14.761 8.942 -0.338 1.00 81.19 224 GLN A CA 1
ATOM 1804 C C . GLN A 1 224 ? -15.834 8.897 0.760 1.00 81.19 224 GLN A C 1
ATOM 1806 O O . GLN A 1 224 ? -15.752 9.644 1.739 1.00 81.19 224 GLN A O 1
ATOM 1811 N N . PRO A 1 225 ? -16.854 8.026 0.628 1.00 85.25 225 PRO A N 1
ATOM 1812 C CA . PRO A 1 225 ? -17.870 7.875 1.661 1.00 85.25 225 PRO A CA 1
ATOM 1813 C C . PRO A 1 225 ? -17.246 7.375 2.975 1.00 85.25 225 PRO A C 1
ATOM 1815 O O . PRO A 1 225 ? -16.320 6.554 2.932 1.00 85.25 225 PRO A O 1
ATOM 1818 N N . PRO A 1 226 ? -17.756 7.829 4.136 1.00 89.12 226 PRO A N 1
ATOM 1819 C CA . PRO A 1 226 ? -17.306 7.326 5.425 1.00 89.12 226 PRO A CA 1
ATOM 1820 C C . PRO A 1 226 ? -17.586 5.826 5.547 1.00 89.12 226 PRO A C 1
ATOM 1822 O O . PRO A 1 226 ? -18.486 5.276 4.905 1.00 89.12 226 PRO A O 1
ATOM 1825 N N . ILE A 1 227 ? -16.791 5.158 6.374 1.00 89.62 227 ILE A N 1
ATOM 1826 C CA . ILE A 1 227 ? -16.977 3.749 6.703 1.00 89.62 227 ILE A CA 1
ATOM 1827 C C . ILE A 1 227 ? -17.820 3.599 7.964 1.00 89.62 227 ILE A C 1
ATOM 1829 O O . ILE A 1 227 ? -17.678 4.354 8.922 1.00 89.62 227 ILE A O 1
ATOM 1833 N N . GLU A 1 228 ? -18.677 2.582 7.944 1.00 91.19 228 GLU A N 1
ATOM 1834 C CA . GLU A 1 228 ? -19.591 2.240 9.032 1.00 91.19 228 GLU A CA 1
ATOM 1835 C C . GLU A 1 228 ? -19.025 1.104 9.906 1.00 91.19 228 GLU A C 1
ATOM 1837 O O . GLU A 1 228 ? -18.286 0.253 9.389 1.00 91.19 228 GLU A O 1
ATOM 1842 N N . PRO A 1 229 ? -19.411 1.005 11.195 1.00 92.06 229 PRO A N 1
ATOM 1843 C CA . PRO A 1 229 ? -18.901 -0.013 12.121 1.00 92.06 229 PRO A CA 1
ATOM 1844 C C . PRO A 1 229 ? -19.007 -1.457 11.600 1.00 92.06 229 PRO A C 1
ATOM 1846 O O . PRO A 1 229 ? -18.067 -2.243 11.726 1.00 92.06 229 PRO A O 1
ATOM 1849 N N . GLU A 1 230 ? -20.128 -1.814 10.965 1.00 88.62 230 GLU A N 1
ATOM 1850 C CA . GLU A 1 230 ? -20.333 -3.155 10.394 1.00 88.62 230 GLU A CA 1
ATOM 1851 C C . GLU A 1 230 ? -19.432 -3.426 9.180 1.00 88.62 230 GLU A C 1
ATOM 1853 O O . GLU A 1 230 ? -18.974 -4.555 8.990 1.00 88.62 230 GLU A O 1
ATOM 1858 N N . SER A 1 231 ? -19.122 -2.400 8.377 1.00 87.31 231 SER A N 1
ATOM 1859 C CA . SER A 1 231 ? -18.154 -2.533 7.281 1.00 87.31 231 SER A CA 1
ATOM 1860 C C . SER A 1 231 ? -16.758 -2.785 7.840 1.00 87.31 231 SER A C 1
ATOM 1862 O O . SER A 1 231 ? -16.086 -3.713 7.400 1.00 87.31 231 SER A O 1
ATOM 1864 N N . VAL A 1 232 ? -16.350 -2.017 8.856 1.00 88.56 232 VAL A N 1
ATOM 1865 C CA . VAL A 1 232 ? -15.045 -2.186 9.512 1.00 88.56 232 VAL A CA 1
ATOM 1866 C C . VAL A 1 232 ? -14.913 -3.579 10.118 1.00 88.56 232 VAL A C 1
ATOM 1868 O O . VAL A 1 232 ? -13.879 -4.222 9.966 1.00 88.56 232 VAL A O 1
ATOM 1871 N N . LYS A 1 233 ? -15.961 -4.090 10.772 1.00 88.88 233 LYS A N 1
ATOM 1872 C CA . LYS A 1 233 ? -15.969 -5.450 11.324 1.00 88.88 233 LYS A CA 1
ATOM 1873 C C . LYS A 1 233 ? -15.692 -6.504 10.250 1.00 88.88 233 LYS A C 1
ATOM 1875 O O . LYS A 1 233 ? -14.851 -7.378 10.474 1.00 88.88 233 LYS A O 1
ATOM 1880 N N . LYS A 1 234 ? -16.371 -6.420 9.099 1.00 85.25 234 LYS A N 1
ATOM 1881 C CA . LYS A 1 234 ? -16.151 -7.330 7.962 1.00 85.25 234 LYS A CA 1
ATOM 1882 C C . LYS A 1 234 ? -14.725 -7.212 7.424 1.00 85.25 234 LYS A C 1
ATOM 1884 O O . LYS A 1 234 ? -14.059 -8.234 7.259 1.00 85.25 234 LYS A O 1
ATOM 1889 N N . ASP A 1 235 ? -14.237 -5.987 7.245 1.00 84.81 235 ASP A N 1
ATOM 1890 C CA . ASP A 1 235 ? -12.882 -5.726 6.757 1.00 84.81 235 ASP A CA 1
ATOM 1891 C C . ASP A 1 235 ? -11.828 -6.306 7.720 1.00 84.81 235 ASP A C 1
ATOM 1893 O O . ASP A 1 235 ? -10.960 -7.067 7.297 1.00 84.81 235 ASP A O 1
ATOM 1897 N N . VAL A 1 236 ? -11.940 -6.066 9.033 1.00 87.00 236 VAL A N 1
ATOM 1898 C CA . VAL A 1 236 ? -11.009 -6.605 10.046 1.00 87.00 236 VAL A CA 1
ATOM 1899 C C . VAL A 1 236 ? -11.009 -8.137 10.069 1.00 87.00 236 VAL A C 1
ATOM 1901 O O . VAL A 1 236 ? -9.949 -8.754 10.207 1.00 87.00 236 VAL A O 1
ATOM 1904 N N . GLN A 1 237 ? -12.174 -8.778 9.934 1.00 84.50 237 GLN A N 1
ATOM 1905 C CA . GLN A 1 237 ? -12.264 -10.240 9.868 1.00 84.50 237 GLN A CA 1
ATOM 1906 C C . GLN A 1 237 ? -11.571 -10.795 8.618 1.00 84.50 237 GLN A C 1
ATOM 1908 O O . GLN A 1 237 ? -10.796 -11.750 8.727 1.00 84.50 237 GLN A O 1
ATOM 1913 N N . ALA A 1 238 ? -11.797 -10.171 7.460 1.00 79.50 238 ALA A N 1
ATOM 1914 C CA . ALA A 1 238 ? -11.155 -10.548 6.208 1.00 79.50 238 ALA A CA 1
ATOM 1915 C C . ALA A 1 238 ? -9.630 -10.351 6.267 1.00 79.50 238 ALA A C 1
ATOM 1917 O O . ALA A 1 238 ? -8.883 -11.281 5.966 1.00 79.50 238 ALA A O 1
ATOM 1918 N N . ILE A 1 239 ? -9.151 -9.198 6.748 1.00 82.38 239 ILE A N 1
ATOM 1919 C CA . ILE A 1 239 ? -7.715 -8.901 6.898 1.00 82.38 239 ILE A CA 1
ATOM 1920 C C . ILE A 1 239 ? -7.031 -9.943 7.789 1.00 82.38 239 ILE A C 1
ATOM 1922 O O . ILE A 1 239 ? -5.987 -10.489 7.436 1.00 82.38 239 ILE A O 1
ATOM 1926 N N . LYS A 1 240 ? -7.641 -10.287 8.927 1.00 83.19 240 LYS A N 1
ATOM 1927 C CA . LYS A 1 240 ? -7.094 -11.311 9.826 1.00 83.19 240 LYS A CA 1
ATOM 1928 C C . LYS A 1 240 ? -7.046 -12.697 9.199 1.00 83.19 240 LYS A C 1
ATOM 1930 O O . LYS A 1 240 ? -6.119 -13.450 9.494 1.00 83.19 240 LYS A O 1
ATOM 1935 N N . ALA A 1 241 ? -8.032 -13.054 8.377 1.00 75.88 241 ALA A N 1
ATOM 1936 C CA . ALA A 1 241 ? -8.007 -14.314 7.643 1.00 75.88 241 ALA A CA 1
ATOM 1937 C C . ALA A 1 241 ? -6.812 -14.357 6.676 1.00 75.88 241 ALA A C 1
ATOM 1939 O O . ALA A 1 241 ? -6.057 -15.326 6.692 1.00 75.88 241 ALA A O 1
ATOM 1940 N N . LEU A 1 242 ? -6.570 -13.264 5.946 1.00 72.81 242 LEU A N 1
ATOM 1941 C CA . LEU A 1 242 ? -5.421 -13.128 5.045 1.00 72.81 242 LEU A CA 1
ATOM 1942 C C . LEU A 1 242 ? -4.081 -13.199 5.795 1.00 72.81 242 LEU A C 1
ATOM 1944 O O . LEU A 1 242 ? -3.165 -13.906 5.373 1.00 72.81 242 LEU A O 1
ATOM 1948 N N . TRP A 1 243 ? -3.964 -12.550 6.956 1.00 80.31 243 TRP A N 1
ATOM 1949 C CA . TRP A 1 243 ? -2.745 -12.623 7.769 1.00 80.31 243 TRP A CA 1
ATOM 1950 C C . TRP A 1 243 ? -2.404 -14.049 8.218 1.00 80.31 243 TRP A C 1
ATOM 1952 O O . TRP A 1 243 ? -1.226 -14.410 8.239 1.00 80.31 243 TRP A O 1
ATOM 1962 N N . ARG A 1 244 ? -3.406 -14.885 8.533 1.00 78.25 244 ARG A N 1
ATOM 1963 C CA . ARG A 1 244 ? -3.186 -16.311 8.861 1.00 78.25 244 ARG A CA 1
ATOM 1964 C C . ARG A 1 244 ? -2.600 -17.086 7.684 1.00 78.25 244 ARG A C 1
ATOM 1966 O O . ARG A 1 244 ? -1.815 -18.006 7.889 1.00 78.25 244 ARG A O 1
ATOM 1973 N N . GLU A 1 245 ? -2.927 -16.672 6.469 1.00 67.88 245 GLU A N 1
ATOM 1974 C CA . GLU A 1 245 ? -2.414 -17.231 5.216 1.00 67.88 245 GLU A CA 1
ATOM 1975 C C . GLU A 1 245 ? -1.081 -16.585 4.791 1.00 67.88 245 GLU A C 1
ATOM 1977 O O . GLU A 1 245 ? -0.571 -16.855 3.706 1.00 67.88 245 GLU A O 1
ATOM 1982 N N . ARG A 1 246 ? -0.478 -15.757 5.661 1.00 71.81 246 ARG A N 1
ATOM 1983 C CA . ARG A 1 246 ? 0.755 -14.985 5.418 1.00 71.81 246 ARG A CA 1
ATOM 1984 C C . ARG A 1 246 ? 0.638 -13.957 4.286 1.00 71.81 246 ARG A C 1
ATOM 1986 O O . ARG A 1 246 ? 1.648 -13.497 3.759 1.00 71.81 246 ARG A O 1
ATOM 1993 N N . ILE A 1 247 ? -0.581 -13.561 3.944 1.00 65.31 247 ILE A N 1
ATOM 1994 C CA . ILE A 1 247 ? -0.886 -12.500 2.986 1.00 65.31 247 ILE A CA 1
ATOM 1995 C C . ILE A 1 247 ? -0.951 -11.183 3.769 1.00 65.31 247 ILE A C 1
ATOM 1997 O O . ILE A 1 247 ? -1.644 -11.125 4.777 1.00 65.31 247 ILE A O 1
ATOM 2001 N N . ARG A 1 248 ? -0.233 -10.134 3.338 1.00 73.06 248 ARG A N 1
ATOM 2002 C CA . ARG A 1 248 ? -0.100 -8.844 4.056 1.00 73.06 248 ARG A CA 1
ATOM 2003 C C . ARG A 1 248 ? -0.652 -7.659 3.232 1.00 73.06 248 ARG A C 1
ATOM 2005 O O . ARG A 1 248 ? 0.126 -7.005 2.541 1.00 73.06 248 ARG A O 1
ATOM 2012 N N . PRO A 1 249 ? -1.973 -7.383 3.252 1.00 73.44 249 PRO A N 1
ATOM 2013 C CA . PRO A 1 249 ? -2.584 -6.306 2.456 1.00 73.44 249 PRO A CA 1
ATOM 2014 C C . PRO A 1 249 ? -2.088 -4.893 2.801 1.00 73.44 249 PRO A C 1
ATOM 2016 O O . PRO A 1 249 ? -2.204 -3.974 1.997 1.00 73.44 249 PRO A O 1
ATOM 2019 N N . GLU A 1 250 ? -1.543 -4.693 3.998 1.00 78.31 250 GLU A N 1
ATOM 2020 C CA . GLU A 1 250 ? -0.957 -3.420 4.421 1.00 78.31 250 GLU A CA 1
ATOM 2021 C C . GLU A 1 250 ? 0.387 -3.117 3.742 1.00 78.31 250 GLU A C 1
ATOM 2023 O O . GLU A 1 250 ? 0.802 -1.963 3.646 1.00 78.31 250 GLU A O 1
ATOM 2028 N N . MET A 1 251 ? 1.072 -4.155 3.253 1.00 73.12 251 MET A N 1
ATOM 2029 C CA . MET A 1 251 ? 2.356 -4.024 2.562 1.00 73.12 251 MET A CA 1
ATOM 2030 C C . MET A 1 251 ? 2.178 -3.730 1.076 1.00 73.12 251 MET A C 1
ATOM 2032 O O . MET A 1 251 ? 3.147 -3.431 0.395 1.00 73.12 251 MET A O 1
ATOM 2036 N N . THR A 1 252 ? 0.949 -3.750 0.568 1.00 66.81 252 THR A N 1
ATOM 2037 C CA . THR A 1 252 ? 0.638 -3.647 -0.861 1.00 66.81 252 THR A CA 1
ATOM 2038 C C . THR A 1 252 ? 1.125 -2.351 -1.530 1.00 66.81 252 THR A C 1
ATOM 2040 O O . THR A 1 252 ? 1.358 -2.342 -2.738 1.00 66.81 252 THR A O 1
ATOM 2043 N N . TYR A 1 253 ? 1.313 -1.272 -0.761 1.00 59.72 253 TYR A N 1
ATOM 2044 C CA . TYR A 1 253 ? 1.880 0.006 -1.233 1.00 59.72 253 TYR A CA 1
ATOM 2045 C C . TYR A 1 253 ? 3.350 0.218 -0.834 1.00 59.72 253 TYR A C 1
ATOM 2047 O O . TYR A 1 253 ? 3.929 1.253 -1.145 1.00 59.72 253 TYR A O 1
ATOM 2055 N N . VAL A 1 254 ? 3.944 -0.738 -0.117 1.00 61.12 254 VAL A N 1
ATOM 2056 C CA . VAL A 1 254 ? 5.346 -0.716 0.337 1.00 61.12 254 VAL A CA 1
ATOM 2057 C C . VAL A 1 254 ? 6.183 -1.707 -0.475 1.00 61.12 254 VAL A C 1
ATOM 2059 O O . VAL A 1 254 ? 7.299 -1.398 -0.878 1.00 61.12 254 VAL A O 1
ATOM 2062 N N . GLU A 1 255 ? 5.624 -2.882 -0.756 1.00 53.56 255 GLU A N 1
ATOM 2063 C CA . GLU A 1 255 ? 6.202 -3.954 -1.557 1.00 53.56 255 GLU A CA 1
ATOM 2064 C C . GLU A 1 255 ? 5.352 -4.126 -2.826 1.00 53.56 255 GLU A C 1
ATOM 2066 O O . GLU A 1 255 ? 4.173 -4.471 -2.763 1.00 53.56 255 GLU A O 1
ATOM 2071 N N . GLN A 1 256 ? 5.937 -3.880 -4.002 1.00 48.00 256 GLN A N 1
ATOM 2072 C CA . GLN A 1 256 ? 5.240 -3.918 -5.300 1.00 48.00 256 GLN A CA 1
ATOM 2073 C C . GLN A 1 256 ? 4.930 -5.348 -5.811 1.00 48.00 256 GLN A C 1
ATOM 2075 O O . GLN A 1 256 ? 4.856 -5.563 -7.020 1.00 48.00 256 GLN A O 1
ATOM 2080 N N . ASP A 1 257 ? 4.746 -6.347 -4.939 1.00 45.88 257 ASP A N 1
ATOM 2081 C CA . ASP A 1 257 ? 4.516 -7.745 -5.344 1.00 45.88 257 ASP A CA 1
ATOM 2082 C C . ASP A 1 257 ? 3.061 -8.188 -5.124 1.00 45.88 257 ASP A C 1
ATOM 2084 O O . ASP A 1 257 ? 2.671 -8.714 -4.083 1.00 45.88 257 ASP A O 1
ATOM 2088 N N . TRP A 1 258 ? 2.236 -7.989 -6.153 1.00 44.59 258 TRP A N 1
ATOM 2089 C CA . TRP A 1 258 ? 0.820 -8.367 -6.142 1.00 44.59 258 TRP A CA 1
ATOM 2090 C C . TRP A 1 258 ? 0.541 -9.831 -6.514 1.00 44.59 258 TRP A C 1
ATOM 2092 O O . TRP A 1 258 ? -0.607 -10.275 -6.422 1.00 44.59 258 TRP A O 1
ATOM 2102 N N . GLY A 1 259 ? 1.555 -10.610 -6.908 1.00 42.59 259 GLY A N 1
ATOM 2103 C CA . GLY A 1 259 ? 1.364 -11.969 -7.432 1.00 42.59 259 GLY A CA 1
ATOM 2104 C C . GLY A 1 259 ? 0.787 -12.969 -6.421 1.00 42.59 259 GLY A C 1
ATOM 2105 O O . GLY A 1 259 ? 0.184 -13.967 -6.813 1.00 42.59 259 GLY A O 1
ATOM 2106 N N . LYS A 1 260 ? 0.920 -12.701 -5.114 1.00 42.88 260 LYS A N 1
ATOM 2107 C CA . LYS A 1 260 ? 0.477 -13.613 -4.041 1.00 42.88 260 LYS A CA 1
ATOM 2108 C C . LYS A 1 260 ? -0.918 -13.330 -3.490 1.00 42.88 260 LYS A C 1
ATOM 2110 O O . LYS A 1 260 ? -1.527 -14.230 -2.920 1.00 42.88 260 LYS A O 1
ATOM 2115 N N . HIS A 1 261 ? -1.440 -12.115 -3.650 1.00 43.38 261 HIS A N 1
ATOM 2116 C CA . HIS A 1 261 ? -2.688 -11.707 -2.995 1.00 43.38 261 HIS A CA 1
ATOM 2117 C C . HIS A 1 261 ? -3.952 -12.152 -3.757 1.00 43.38 261 HIS A C 1
ATOM 2119 O O . HIS A 1 261 ? -5.043 -12.101 -3.209 1.00 43.38 261 HIS A O 1
ATOM 2125 N N . PHE A 1 262 ? -3.823 -12.607 -5.008 1.00 40.44 262 PHE A N 1
ATOM 2126 C CA . PHE A 1 262 ? -4.937 -12.755 -5.953 1.00 40.44 262 PHE A CA 1
ATOM 2127 C C . PHE A 1 262 ? -5.874 -13.952 -5.704 1.00 40.44 262 PHE A C 1
ATOM 2129 O O . PHE A 1 262 ? -7.063 -13.850 -5.972 1.00 40.44 262 PHE A O 1
ATOM 2136 N N . ARG A 1 263 ? -5.392 -15.088 -5.182 1.00 38.84 263 ARG A N 1
ATOM 2137 C CA . ARG A 1 263 ? -6.189 -16.334 -5.195 1.00 38.84 263 ARG A CA 1
ATOM 2138 C C . ARG A 1 263 ? -7.326 -16.416 -4.167 1.00 38.84 263 ARG A C 1
ATOM 2140 O O . ARG A 1 263 ? -8.052 -17.397 -4.195 1.00 38.84 263 ARG A O 1
ATOM 2147 N N . MET A 1 264 ? -7.471 -15.458 -3.245 1.00 41.94 264 MET A N 1
ATOM 2148 C CA . MET A 1 264 ? -8.328 -15.653 -2.056 1.00 41.94 264 MET A CA 1
ATOM 2149 C C . MET A 1 264 ? -9.323 -14.522 -1.764 1.00 41.94 264 MET A C 1
ATOM 2151 O O . MET A 1 264 ? -10.108 -14.639 -0.826 1.00 41.94 264 MET A O 1
ATOM 2155 N N . PHE A 1 265 ? -9.338 -13.452 -2.567 1.00 39.16 265 PHE A N 1
ATOM 2156 C CA . PHE A 1 265 ? -10.318 -12.369 -2.405 1.00 39.16 265 PHE A CA 1
ATOM 2157 C C . PHE A 1 265 ? -11.699 -12.689 -3.004 1.00 39.16 265 PHE A C 1
ATOM 2159 O O . PHE A 1 265 ? -12.683 -12.133 -2.521 1.00 39.16 265 PHE A O 1
ATOM 2166 N N . ASP A 1 266 ? -11.795 -13.590 -3.990 1.00 40.19 266 ASP A N 1
ATOM 2167 C CA . ASP A 1 266 ? -13.062 -13.854 -4.699 1.00 40.19 266 ASP A CA 1
ATOM 2168 C C . ASP A 1 266 ? -14.012 -14.822 -3.992 1.00 40.19 266 ASP A C 1
ATOM 2170 O O . ASP A 1 266 ? -15.220 -14.696 -4.145 1.00 40.19 266 ASP A O 1
ATOM 2174 N N . GLU A 1 267 ? -13.525 -15.740 -3.157 1.00 37.44 267 GLU A N 1
ATOM 2175 C CA . GLU A 1 267 ? -14.400 -16.788 -2.602 1.00 37.44 267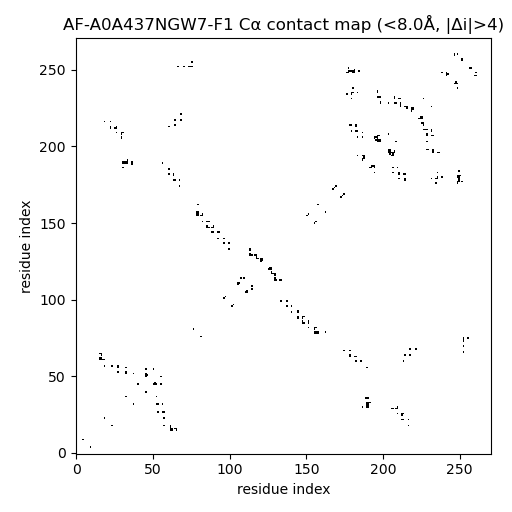 GLU A CA 1
ATOM 2176 C C . GLU A 1 267 ? -15.087 -16.409 -1.279 1.00 37.44 267 GLU A C 1
ATOM 2178 O O . GLU A 1 267 ? -15.963 -17.133 -0.815 1.00 37.44 267 GLU A O 1
ATOM 2183 N N . ARG A 1 268 ? -14.698 -15.303 -0.623 1.00 37.88 268 ARG A N 1
ATOM 2184 C CA . ARG A 1 268 ? -15.165 -14.992 0.749 1.00 37.88 268 ARG A CA 1
ATOM 2185 C C . ARG A 1 268 ? -15.923 -13.676 0.909 1.00 37.88 268 ARG A C 1
ATOM 2187 O O . ARG A 1 268 ? -16.523 -13.468 1.960 1.00 37.88 268 ARG A O 1
ATOM 2194 N N . ILE A 1 269 ? -15.876 -12.779 -0.077 1.00 37.50 269 ILE A N 1
ATOM 2195 C CA . ILE A 1 269 ? -16.441 -11.420 0.050 1.00 37.50 269 ILE A CA 1
ATOM 2196 C C . ILE A 1 269 ? -17.798 -11.283 -0.665 1.00 37.50 269 ILE A C 1
ATOM 2198 O O . ILE A 1 269 ? -18.523 -10.327 -0.401 1.00 37.50 269 ILE A O 1
ATOM 2202 N N . ASN A 1 270 ? -18.198 -12.269 -1.472 1.00 29.08 270 ASN A N 1
ATOM 2203 C CA . ASN A 1 270 ? -19.522 -12.331 -2.090 1.00 29.08 270 ASN A CA 1
ATOM 2204 C C . ASN A 1 270 ? -20.128 -13.739 -1.899 1.00 29.08 270 ASN A C 1
ATOM 2206 O O . ASN A 1 270 ? -19.790 -14.634 -2.673 1.00 29.08 270 ASN A O 1
ATOM 2210 N N . PRO A 1 271 ? -20.942 -13.979 -0.852 1.00 31.52 271 PRO A N 1
ATOM 2211 C CA . PRO A 1 271 ? -21.845 -15.128 -0.835 1.00 31.52 271 PRO A CA 1
ATOM 2212 C C . PRO A 1 271 ? -22.953 -14.990 -1.888 1.00 31.52 271 PRO A C 1
ATOM 2214 O O . PRO A 1 271 ? -23.358 -13.839 -2.178 1.00 31.52 271 PRO A O 1
#

Sequence (271 aa):
MTETASPGLSKRLSDLFRYSDEEASRILLSCVPHANWIEKYPTDVIEEMGGTADVLVIRLLEHRADRFLNAEETRPPTKVEQRKYLQALDYHINSLTQLLTGVTHMDGSTADPFKFLARARARAGEEANGWEYRDRILKDILPLQLFVRWRLQTDVRPTADEKLEEETKRRKTFPRFCFVADLLAAYQRITNKPGAASVHEGKHSEVIEFVLQAANPVLRTAQQPPIEPESVKKDVQAIKALWRERIRPEMTYVEQDWGKHFRMFDERINP

Secondary structure (DSSP, 8-state):
------HHHHHHHH------HHHHHHHHHH-PPPHHHHTTS-HHHHHHTTS-HHHHHHHHHHHHHHHHHTHHHHPPPPHHHHHHHHHHHHHHHHHHHHHHHH--TTTTSTT-HHHHHHHHHHTTT----HHHHHHHHHHHHHHHHHHHHHHHHHS----HHHHHHHHHHHHHTHHHHHHHHHHHHHHHHHH-------EETTEE-HHHHHHHHHHHHHHHHTTPPPPPHHHHHHHHHHHHHHHHTT--GGGTTTS---TTTGGGSTTTS--

Solvent-accessible surface area (backbone atoms only — not comparable to full-atom values): 15778 Å² total; per-residue (Å²): 134,84,81,75,73,59,69,68,58,55,46,73,74,56,78,66,54,76,76,52,74,68,48,47,51,54,30,46,75,45,54,55,68,33,71,78,50,52,70,72,52,53,68,68,59,36,54,76,70,71,50,55,74,64,49,56,53,51,52,54,52,26,55,51,46,33,48,62,73,54,33,80,85,61,58,66,71,49,61,66,50,47,38,52,51,40,51,50,47,47,52,51,50,50,53,49,49,43,54,75,71,69,56,62,90,39,63,90,46,94,78,22,69,41,57,52,53,21,53,58,37,44,75,72,74,42,94,53,54,40,65,60,53,52,51,48,54,48,64,63,47,50,60,54,48,52,51,39,53,51,46,65,73,72,78,41,80,78,49,77,63,54,49,58,46,49,57,48,37,65,72,72,50,48,63,58,51,28,48,52,36,37,52,51,53,49,46,31,64,37,42,72,46,92,61,69,62,51,77,56,96,92,44,64,26,54,49,44,53,27,50,46,52,59,43,34,64,49,28,52,75,67,74,41,80,72,75,51,72,72,56,46,39,52,50,54,54,52,49,52,54,37,46,76,72,72,41,61,59,48,41,57,81,77,45,81,72,67,87,77,64,65,90,64,62,71,82,73,76,60,132

Nearest PDB structures (foldseek):
  1y8r-assembly2_E  TM=3.364E-01  e=4.175E+00  Homo sapiens
  1y8q-assembly1_B  TM=2.407E-01  e=3.614E+00  Homo sapiens